Protein AF-A0A916QIW8-F1 (afdb_monomer)

Foldseek 3Di:
DADDLVVLLVCLVVCLPPDDDHPLCSLVVLLLLLLVLLLLLQLLQQLLVLCVVLVVVDDDPVSVVVSVLSNVLSVVLSVLLSVLSSVLLCQLLVLLVVLQVVFFVDPDDSSSSSSSLSSQLSCSSVLSNVSSVVCVPPSHDDPSNVVSVVVSLVSSLCSSLCSLPPDPPRGDDDSVVSSVRSNVSSVVSVVVSVVVSVVSVVVSVVVSVVVVCVVVPD

Nearest PDB structures (foldseek):
  7o3v-assembly1_I  TM=2.357E-01  e=7.006E-01  Escherichia coli
  8tth-assembly1_A  TM=2.131E-01  e=8.480E-01  Staphylococcus aureus
  9g2r-assembly1_A  TM=2.546E-01  e=1.820E+00  Homo sapiens
  7x0t-assembly1_A  TM=1.987E-01  e=7.267E+00  Homo sapiens

Structure (mmCIF, N/CA/C/O backbone):
data_AF-A0A916QIW8-F1
#
_entry.id   AF-A0A916QIW8-F1
#
loop_
_atom_site.group_PDB
_atom_site.id
_atom_site.type_symbol
_atom_site.label_atom_id
_atom_site.label_alt_id
_atom_site.label_comp_id
_atom_site.label_asym_id
_atom_site.label_entity_id
_atom_site.label_seq_id
_atom_site.pdbx_PDB_ins_code
_atom_site.Cartn_x
_atom_site.Cartn_y
_atom_site.Cartn_z
_atom_site.occupancy
_atom_site.B_iso_or_equiv
_atom_site.auth_seq_id
_atom_site.auth_comp_id
_atom_site.auth_asym_id
_atom_site.auth_atom_id
_atom_site.pdbx_PDB_model_num
ATOM 1 N N . MET A 1 1 ? -22.561 -15.745 11.692 1.00 63.62 1 MET A N 1
ATOM 2 C CA . MET A 1 1 ? -22.168 -16.664 10.600 1.00 63.62 1 MET A CA 1
ATOM 3 C C . MET A 1 1 ? -21.008 -16.023 9.852 1.00 63.62 1 MET A C 1
ATOM 5 O O . MET A 1 1 ? -21.115 -14.847 9.537 1.00 63.62 1 MET A O 1
ATOM 9 N N . ILE A 1 2 ? -19.895 -16.735 9.646 1.00 77.62 2 ILE A N 1
ATOM 10 C CA . ILE A 1 2 ? -18.747 -16.198 8.895 1.00 77.62 2 ILE A CA 1
ATOM 11 C C . ILE A 1 2 ? -19.063 -16.330 7.409 1.00 77.62 2 ILE A C 1
ATOM 13 O O . ILE A 1 2 ? -19.308 -17.436 6.929 1.00 77.62 2 ILE A O 1
ATOM 17 N N . ILE A 1 3 ? -19.055 -15.215 6.689 1.00 88.81 3 ILE A N 1
ATOM 18 C CA . ILE A 1 3 ? -19.236 -15.220 5.236 1.00 88.81 3 ILE A CA 1
ATOM 19 C C . ILE A 1 3 ? -17.937 -15.622 4.520 1.00 88.81 3 ILE A C 1
ATOM 21 O O . ILE A 1 3 ? -16.831 -15.494 5.059 1.00 88.81 3 ILE A O 1
ATOM 25 N N . ASN A 1 4 ? -18.050 -16.150 3.301 1.00 93.31 4 ASN A N 1
ATOM 26 C CA . ASN A 1 4 ? -16.876 -16.446 2.475 1.00 93.31 4 ASN A CA 1
ATOM 27 C C . ASN A 1 4 ? -16.175 -15.142 2.020 1.00 93.31 4 ASN A C 1
ATOM 29 O O . ASN A 1 4 ? -16.747 -14.057 2.123 1.00 93.31 4 ASN A O 1
ATOM 33 N N . TYR A 1 5 ? -14.929 -15.245 1.544 1.00 91.62 5 TYR A N 1
ATOM 34 C CA . TYR A 1 5 ? -14.111 -14.077 1.184 1.00 91.62 5 TYR A CA 1
ATOM 35 C C . TYR A 1 5 ? -14.759 -13.212 0.097 1.00 91.62 5 TYR A C 1
ATOM 37 O O . TYR A 1 5 ? -14.828 -11.996 0.236 1.00 91.62 5 TYR A O 1
ATOM 45 N N . TRP A 1 6 ? -15.293 -13.839 -0.953 1.00 91.69 6 TRP A N 1
ATOM 46 C CA . TRP A 1 6 ? -15.915 -13.116 -2.061 1.00 91.69 6 TRP A CA 1
ATOM 47 C C . TRP A 1 6 ? -17.147 -12.319 -1.624 1.00 91.69 6 TRP A C 1
ATOM 49 O O . TRP A 1 6 ? -17.268 -11.139 -1.938 1.00 91.69 6 TRP A O 1
ATOM 59 N N . ASN A 1 7 ? -18.031 -12.923 -0.828 1.00 92.56 7 ASN A N 1
ATOM 60 C CA . ASN A 1 7 ? -19.198 -12.227 -0.296 1.00 92.56 7 ASN A CA 1
ATOM 61 C C . ASN A 1 7 ? -18.794 -11.128 0.694 1.00 92.56 7 ASN A C 1
ATOM 63 O O . ASN A 1 7 ? -19.471 -10.107 0.767 1.00 92.56 7 ASN A O 1
ATOM 67 N N . TRP A 1 8 ? -17.695 -11.316 1.433 1.00 93.88 8 TRP A N 1
ATOM 68 C CA . TRP A 1 8 ? -17.141 -10.290 2.317 1.00 93.88 8 TRP A CA 1
ATOM 69 C C . TRP A 1 8 ? -16.643 -9.080 1.531 1.00 93.88 8 TRP A C 1
ATOM 71 O O . TRP A 1 8 ? -16.995 -7.952 1.866 1.00 93.88 8 TRP A O 1
ATOM 81 N N . LEU A 1 9 ? -15.922 -9.314 0.438 1.00 91.44 9 LEU A N 1
ATOM 82 C CA . LEU A 1 9 ? -15.430 -8.258 -0.439 1.00 91.44 9 LEU A CA 1
ATOM 83 C C . LEU A 1 9 ? -16.579 -7.526 -1.154 1.00 91.44 9 LEU A C 1
ATOM 85 O O . LEU A 1 9 ? -16.635 -6.300 -1.145 1.00 91.44 9 LEU A O 1
ATOM 89 N N . LEU A 1 10 ? -17.556 -8.263 -1.693 1.00 92.25 10 LEU A N 1
ATOM 90 C CA . LEU A 1 10 ? -18.763 -7.675 -2.286 1.00 92.25 10 LEU A CA 1
ATOM 91 C C . LEU A 1 10 ? -19.544 -6.822 -1.282 1.00 92.25 10 LEU A C 1
ATOM 93 O O . LEU A 1 10 ? -20.106 -5.789 -1.648 1.00 92.25 10 LEU A O 1
ATOM 97 N N . HIS A 1 11 ? -19.607 -7.258 -0.022 1.00 92.62 11 HIS A N 1
ATOM 98 C CA . HIS A 1 11 ? -20.227 -6.476 1.037 1.00 92.62 11 HIS A CA 1
ATOM 99 C C . HIS A 1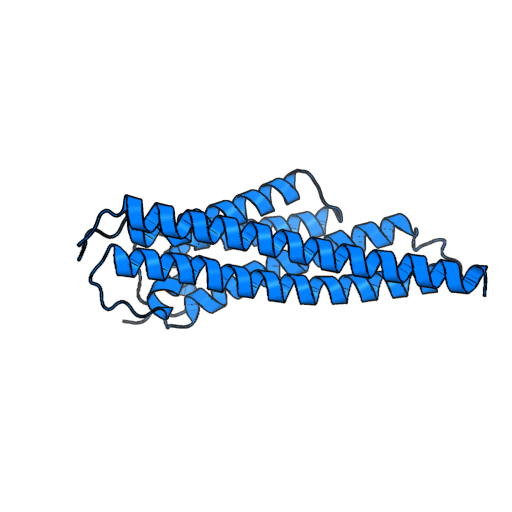 11 ? -19.434 -5.199 1.318 1.00 92.62 11 HIS A C 1
ATOM 101 O O . HIS A 1 11 ? -20.029 -4.128 1.390 1.00 92.62 11 HIS A O 1
ATOM 107 N N . ALA A 1 12 ? -18.106 -5.301 1.421 1.00 90.12 12 ALA A N 1
ATOM 108 C CA . ALA A 1 12 ? -17.215 -4.163 1.616 1.00 90.12 12 ALA A CA 1
ATOM 109 C C . ALA A 1 12 ? -17.423 -3.084 0.545 1.00 90.12 12 ALA A C 1
ATOM 111 O O . ALA A 1 12 ? -17.573 -1.914 0.879 1.00 90.12 12 ALA A O 1
ATOM 112 N N . TRP A 1 13 ? -17.554 -3.485 -0.722 1.00 91.19 13 TRP A N 1
ATOM 113 C CA . TRP A 1 13 ? -17.805 -2.558 -1.827 1.00 91.19 13 TRP A CA 1
ATOM 114 C C . TRP A 1 13 ? -19.181 -1.906 -1.785 1.00 91.19 13 TRP A C 1
ATOM 116 O O . TRP A 1 13 ? -19.317 -0.729 -2.099 1.00 91.19 13 TRP A O 1
ATOM 126 N N . LYS A 1 14 ? -20.222 -2.656 -1.414 1.00 90.69 14 LYS A N 1
ATOM 127 C CA . LYS A 1 14 ? -21.582 -2.105 -1.338 1.00 90.69 14 LYS A CA 1
ATOM 128 C C . LYS A 1 14 ? -21.754 -1.189 -0.134 1.00 90.69 14 LYS A C 1
ATOM 130 O O . LYS A 1 14 ? -22.471 -0.196 -0.213 1.00 90.69 14 LYS A O 1
ATOM 135 N N . LYS A 1 15 ? -21.157 -1.574 0.994 1.00 88.81 15 LYS A N 1
ATOM 136 C CA . LYS A 1 15 ? -21.361 -0.964 2.305 1.00 88.81 15 LYS A CA 1
ATOM 137 C C . LYS A 1 15 ? -20.071 -1.025 3.138 1.00 88.81 15 LYS A C 1
ATOM 139 O O . LYS A 1 15 ? -19.954 -1.848 4.053 1.00 88.81 15 LYS A O 1
ATOM 144 N N . PRO A 1 16 ? -19.102 -0.140 2.864 1.00 84.44 16 PRO A N 1
ATOM 145 C CA . PRO A 1 16 ? -17.805 -0.158 3.543 1.00 84.44 16 PRO A CA 1
ATOM 146 C C . PRO A 1 16 ? -17.908 0.146 5.045 1.00 84.44 16 PRO A C 1
ATOM 148 O O . PRO A 1 16 ? -17.120 -0.378 5.822 1.00 84.44 16 PRO A O 1
ATOM 151 N N . GLY A 1 17 ? -18.907 0.931 5.467 1.00 80.81 17 GLY A N 1
ATOM 152 C CA . GLY A 1 17 ? -19.132 1.273 6.879 1.00 80.81 17 GLY A CA 1
ATOM 153 C C . GLY A 1 17 ? -19.916 0.241 7.698 1.00 80.81 17 GLY A C 1
ATOM 154 O O . GLY A 1 17 ? -19.922 0.317 8.922 1.00 80.81 17 GLY A O 1
ATOM 155 N N . GLU A 1 18 ? -20.572 -0.738 7.066 1.00 84.62 18 GLU A N 1
ATOM 156 C CA . GLU A 1 18 ? -21.299 -1.790 7.790 1.00 84.62 18 GLU A CA 1
ATOM 157 C C . GLU A 1 18 ? -20.375 -2.988 8.015 1.00 84.62 18 GLU A C 1
ATOM 159 O O . GLU A 1 18 ? -20.262 -3.864 7.158 1.00 84.62 18 GLU A O 1
ATOM 164 N N . TYR A 1 19 ? -19.684 -3.038 9.155 1.00 78.75 19 TYR A N 1
ATOM 165 C CA . TYR A 1 19 ? -18.728 -4.113 9.420 1.00 78.75 19 TYR A CA 1
ATOM 166 C C . TYR A 1 19 ? -19.384 -5.502 9.406 1.00 78.75 19 TYR A C 1
ATOM 168 O O . TYR A 1 19 ? -20.331 -5.764 10.151 1.00 78.75 19 TYR A O 1
ATOM 176 N N . VAL A 1 20 ? -18.818 -6.422 8.616 1.00 84.62 20 VAL A N 1
ATOM 177 C CA . VAL A 1 20 ? -19.239 -7.829 8.596 1.00 84.62 20 VAL A CA 1
ATOM 178 C C . VAL A 1 20 ? -18.087 -8.744 8.984 1.00 84.62 20 VAL A C 1
ATOM 180 O O . VAL A 1 20 ? -16.968 -8.641 8.480 1.00 84.62 20 VAL A O 1
ATOM 183 N N . HIS A 1 21 ? -18.381 -9.692 9.874 1.00 81.88 21 HIS A N 1
ATOM 184 C CA . HIS A 1 21 ? -17.406 -10.656 10.368 1.00 81.88 21 HIS A CA 1
ATOM 185 C C . HIS A 1 21 ? -16.922 -11.613 9.264 1.00 81.88 21 HIS A C 1
ATOM 187 O O . HIS A 1 21 ? -17.624 -12.542 8.856 1.00 81.88 21 HIS A O 1
ATOM 193 N N . GLY A 1 22 ? -15.682 -11.396 8.825 1.00 86.94 22 GLY A N 1
ATOM 194 C CA . GLY A 1 22 ? -14.902 -12.310 7.991 1.00 86.94 22 GLY A CA 1
ATOM 195 C C . GLY A 1 22 ? -13.922 -13.173 8.795 1.00 86.94 22 GLY A C 1
ATOM 196 O O . GLY A 1 22 ? -13.849 -13.087 10.023 1.00 86.94 22 GLY A O 1
ATOM 197 N N . LYS A 1 23 ? -13.130 -14.003 8.101 1.00 91.44 23 LYS A N 1
ATOM 198 C CA . LYS A 1 23 ? -11.983 -14.696 8.720 1.00 91.44 23 LYS A CA 1
ATOM 199 C C . LYS A 1 23 ? -10.849 -13.701 8.981 1.00 91.44 23 LYS A C 1
ATOM 201 O O . LYS A 1 23 ? -10.735 -12.694 8.290 1.00 91.44 23 LYS A O 1
ATOM 206 N N . SER A 1 24 ? -9.968 -14.007 9.930 1.00 89.88 24 SER A N 1
ATOM 207 C CA . SER A 1 24 ? -8.863 -13.131 10.365 1.00 89.88 24 SER A CA 1
ATOM 208 C C . SER A 1 24 ? -7.866 -12.726 9.271 1.00 89.88 24 SER A C 1
ATOM 210 O O . SER A 1 24 ? -7.131 -11.765 9.460 1.00 89.88 24 SER A O 1
ATOM 212 N N . TRP A 1 25 ? -7.813 -13.458 8.156 1.00 92.56 25 TRP A N 1
ATOM 213 C CA . TRP A 1 25 ? -6.878 -13.213 7.056 1.00 92.56 25 TRP A CA 1
ATOM 214 C C . TRP A 1 25 ? -7.483 -12.434 5.881 1.00 92.56 25 TRP A C 1
ATOM 216 O O . TRP A 1 25 ? -6.743 -12.069 4.973 1.00 92.56 25 TRP A O 1
ATOM 226 N N . TYR A 1 26 ? -8.796 -12.169 5.863 1.00 95.00 26 TYR A N 1
ATOM 227 C CA . TYR A 1 26 ? -9.457 -11.530 4.714 1.00 95.00 26 TYR A CA 1
ATOM 228 C C . TYR A 1 26 ? -8.900 -10.132 4.421 1.00 95.00 26 TYR A C 1
ATOM 230 O O . TYR A 1 26 ? -8.620 -9.811 3.266 1.00 95.00 26 TYR A O 1
ATOM 238 N N . GLY A 1 27 ? -8.685 -9.319 5.456 1.00 93.00 27 GLY A N 1
ATOM 239 C CA . GLY A 1 27 ? -8.112 -7.988 5.305 1.00 93.00 27 GLY A CA 1
ATOM 240 C C . GLY A 1 27 ? -6.660 -8.030 4.841 1.00 93.00 27 GLY A C 1
ATOM 241 O O . GLY A 1 27 ? -6.304 -7.331 3.901 1.00 93.00 27 GLY A O 1
ATOM 242 N N . ILE A 1 28 ? -5.857 -8.929 5.419 1.00 94.44 28 ILE A N 1
ATOM 243 C CA . ILE A 1 28 ? -4.456 -9.138 5.017 1.00 94.44 28 ILE A CA 1
ATOM 244 C C . ILE A 1 28 ? -4.374 -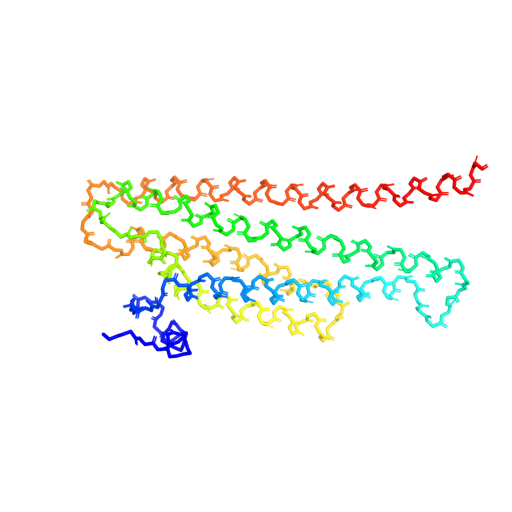9.531 3.539 1.00 94.44 28 ILE A C 1
ATOM 246 O O . ILE A 1 28 ? -3.576 -8.965 2.800 1.00 94.44 28 ILE A O 1
ATOM 250 N N . LEU A 1 29 ? -5.220 -10.466 3.094 1.00 94.88 29 LEU A N 1
ATOM 251 C CA . LEU A 1 29 ? -5.252 -10.872 1.692 1.00 94.88 29 LEU A CA 1
ATOM 252 C C . LEU A 1 29 ? -5.632 -9.703 0.776 1.00 94.88 29 LEU A C 1
ATOM 254 O O . LEU A 1 29 ? -5.042 -9.553 -0.286 1.00 94.88 29 LEU A O 1
ATOM 258 N N . THR A 1 30 ? -6.597 -8.879 1.182 1.00 95.00 30 THR A N 1
ATOM 259 C CA . THR A 1 30 ? -7.063 -7.741 0.375 1.00 95.00 30 THR A CA 1
ATOM 260 C C . THR A 1 30 ? -5.955 -6.705 0.192 1.00 95.00 30 THR A C 1
ATOM 262 O O . THR A 1 30 ? -5.648 -6.357 -0.942 1.00 95.00 30 THR A O 1
ATOM 265 N N . LEU A 1 31 ? -5.274 -6.318 1.275 1.00 94.69 31 LEU A N 1
ATOM 266 C CA . LEU A 1 31 ? -4.117 -5.414 1.223 1.00 94.69 31 LEU A CA 1
ATOM 267 C C . LEU A 1 31 ? -2.975 -5.999 0.378 1.00 94.69 31 LEU A C 1
ATOM 269 O O . LEU A 1 31 ? -2.357 -5.308 -0.427 1.00 94.69 31 LEU A O 1
ATOM 273 N N . PHE A 1 32 ? -2.726 -7.306 0.497 1.00 94.94 32 PHE A N 1
ATOM 274 C CA . PHE A 1 32 ? -1.715 -7.976 -0.317 1.00 94.94 32 PHE A CA 1
ATOM 275 C C . PHE A 1 32 ? -2.055 -7.949 -1.815 1.00 94.94 32 PHE A C 1
ATOM 277 O O . PHE A 1 32 ? -1.180 -7.677 -2.634 1.00 94.94 32 PHE A O 1
ATOM 284 N N . ILE A 1 33 ? -3.317 -8.204 -2.183 1.00 95.06 33 ILE A N 1
ATOM 285 C CA . ILE A 1 33 ? -3.789 -8.120 -3.574 1.00 95.06 33 ILE A CA 1
ATOM 286 C C . ILE A 1 33 ? -3.660 -6.685 -4.097 1.00 95.06 33 ILE A C 1
ATOM 288 O O . ILE A 1 33 ? -3.212 -6.493 -5.226 1.00 95.06 33 ILE A O 1
ATOM 292 N N . GLU A 1 34 ? -4.011 -5.684 -3.288 1.00 94.62 34 GLU A N 1
ATOM 293 C CA . GLU A 1 34 ? -3.850 -4.269 -3.637 1.00 94.62 34 GLU A CA 1
ATOM 294 C C . GLU A 1 34 ? -2.388 -3.934 -3.952 1.00 94.62 34 GLU A C 1
ATOM 296 O O . GLU A 1 34 ? -2.102 -3.420 -5.036 1.00 94.62 34 GLU A O 1
ATOM 301 N N . ASN A 1 35 ? -1.460 -4.300 -3.065 1.00 94.38 35 ASN A N 1
ATOM 302 C CA . ASN A 1 35 ? -0.027 -4.085 -3.273 1.00 94.38 35 ASN A CA 1
ATOM 303 C C . ASN A 1 35 ? 0.502 -4.830 -4.497 1.00 94.38 35 ASN A C 1
ATOM 305 O O . ASN A 1 35 ? 1.297 -4.284 -5.260 1.00 94.38 35 ASN A O 1
ATOM 309 N N . LEU A 1 36 ? 0.035 -6.058 -4.722 1.00 94.88 36 LEU A N 1
ATOM 310 C CA . LEU A 1 36 ? 0.425 -6.857 -5.877 1.00 94.88 36 LEU A CA 1
ATOM 311 C C . LEU A 1 36 ? -0.029 -6.206 -7.192 1.00 94.88 36 LEU A C 1
ATOM 313 O O . LEU A 1 36 ? 0.746 -6.161 -8.144 1.00 94.88 36 LEU A O 1
ATOM 317 N N . LEU A 1 37 ? -1.243 -5.652 -7.250 1.00 94.62 37 LEU A N 1
ATOM 318 C CA . LEU A 1 37 ? -1.732 -4.918 -8.422 1.00 94.62 37 LEU A CA 1
ATOM 319 C C . LEU A 1 37 ? -0.903 -3.656 -8.691 1.00 94.62 37 LEU A C 1
ATOM 321 O O . LEU A 1 37 ? -0.514 -3.415 -9.837 1.00 94.62 37 LEU A O 1
ATOM 325 N N . VAL A 1 38 ? -0.580 -2.886 -7.645 1.00 91.69 38 VAL A N 1
ATOM 326 C CA . VAL A 1 38 ? 0.301 -1.714 -7.774 1.00 91.69 38 VAL A CA 1
ATOM 327 C C . VAL A 1 38 ? 1.677 -2.127 -8.288 1.00 91.69 38 VAL A C 1
ATOM 329 O O . VAL A 1 38 ? 2.199 -1.513 -9.219 1.00 91.69 38 VAL A O 1
ATOM 332 N N . LEU A 1 39 ? 2.243 -3.200 -7.735 1.00 92.88 39 LEU A N 1
ATOM 333 C CA . LEU A 1 39 ? 3.549 -3.709 -8.125 1.00 92.88 39 LEU A CA 1
ATOM 334 C C . LEU A 1 39 ? 3.588 -4.153 -9.588 1.00 92.88 39 LEU A C 1
ATOM 336 O O . LEU A 1 39 ? 4.507 -3.782 -10.316 1.00 92.88 39 LEU A O 1
ATOM 340 N N . LEU A 1 40 ? 2.591 -4.923 -10.030 1.00 92.25 40 LEU A N 1
ATOM 341 C CA . LEU A 1 40 ? 2.482 -5.358 -11.422 1.00 92.25 40 LEU A CA 1
ATOM 342 C C . LEU A 1 40 ? 2.344 -4.163 -12.370 1.00 92.25 40 LEU A C 1
ATOM 344 O O . LEU A 1 40 ? 2.970 -4.146 -13.429 1.00 92.25 40 LEU A O 1
ATOM 348 N N . GLY A 1 41 ? 1.573 -3.144 -11.980 1.00 90.38 41 GLY A N 1
ATOM 349 C CA . GLY A 1 41 ? 1.462 -1.903 -12.743 1.00 90.38 41 GLY A CA 1
ATOM 350 C C . GLY A 1 41 ? 2.816 -1.206 -12.884 1.00 90.38 41 GLY A C 1
ATOM 351 O O . GLY A 1 41 ? 3.251 -0.910 -13.998 1.00 90.38 41 GLY A O 1
ATOM 352 N N . LEU A 1 42 ? 3.529 -1.017 -11.769 1.00 88.75 42 LEU A N 1
ATOM 353 C CA . LEU A 1 42 ? 4.872 -0.432 -11.768 1.00 88.75 42 LEU A CA 1
ATOM 354 C C . LEU A 1 42 ? 5.863 -1.248 -12.603 1.00 88.75 42 LEU A C 1
ATOM 356 O O . LEU A 1 42 ? 6.676 -0.656 -13.308 1.00 88.75 42 LEU A O 1
ATOM 360 N N . ALA A 1 43 ? 5.778 -2.580 -12.575 1.00 89.19 43 ALA A N 1
ATOM 361 C CA . ALA A 1 43 ? 6.617 -3.447 -13.394 1.00 89.19 43 ALA A CA 1
ATOM 362 C C . ALA A 1 43 ? 6.426 -3.170 -14.887 1.00 89.19 43 ALA A C 1
ATOM 364 O O . ALA A 1 43 ? 7.394 -2.890 -15.594 1.00 89.19 43 ALA A O 1
ATOM 365 N N . ILE A 1 44 ? 5.173 -3.153 -15.350 1.00 88.44 44 ILE A N 1
ATOM 366 C CA . ILE A 1 44 ? 4.839 -2.840 -16.744 1.00 88.44 44 ILE A CA 1
ATOM 367 C C . ILE A 1 44 ? 5.316 -1.428 -17.106 1.00 88.44 44 ILE A C 1
ATOM 369 O O . ILE A 1 44 ? 5.929 -1.227 -18.154 1.00 88.44 44 ILE A O 1
ATOM 373 N N . GLY A 1 45 ? 5.075 -0.448 -16.232 1.00 85.88 45 GLY A N 1
ATOM 374 C CA . GLY A 1 45 ? 5.470 0.940 -16.453 1.00 85.88 45 GLY A CA 1
ATOM 3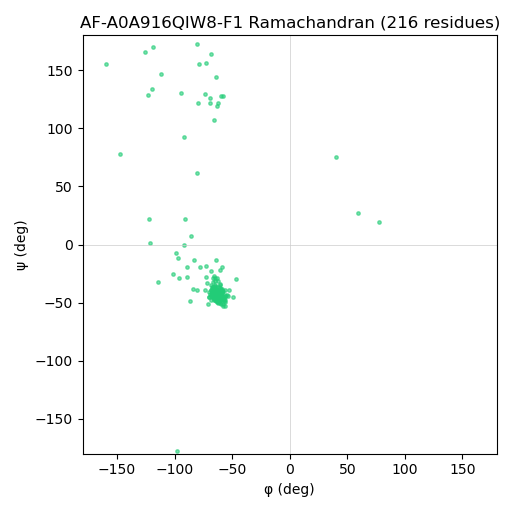75 C C . GLY A 1 45 ? 6.978 1.139 -16.575 1.00 85.88 45 GLY A C 1
ATOM 376 O O . GLY A 1 45 ? 7.441 1.771 -17.523 1.00 85.88 45 GLY A O 1
ATOM 377 N N . LEU A 1 46 ? 7.748 0.593 -15.633 1.00 84.50 46 LEU A N 1
ATOM 378 C CA . LEU A 1 46 ? 9.206 0.717 -15.606 1.00 84.50 46 LEU A CA 1
ATOM 379 C C . LEU A 1 46 ? 9.856 -0.038 -16.769 1.00 84.50 46 LEU A C 1
ATOM 381 O O . LEU A 1 46 ? 10.737 0.509 -17.433 1.00 84.50 46 LEU A O 1
ATOM 385 N N . THR A 1 47 ? 9.391 -1.251 -17.077 1.00 83.88 47 THR A N 1
ATOM 386 C CA . THR A 1 47 ? 9.865 -1.990 -18.254 1.00 83.88 47 THR A CA 1
ATOM 387 C C . THR A 1 47 ? 9.508 -1.258 -19.547 1.00 83.88 47 THR A C 1
ATOM 389 O O . THR A 1 47 ? 10.349 -1.159 -20.435 1.00 83.88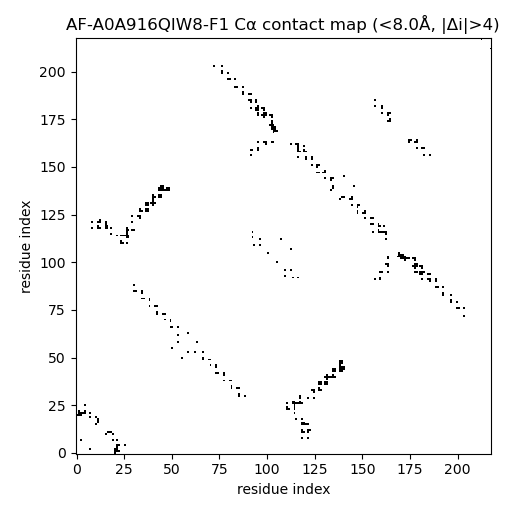 47 THR A O 1
ATOM 392 N N . GLY A 1 48 ? 8.319 -0.657 -19.646 1.00 82.19 48 GLY A N 1
ATOM 393 C CA . GLY A 1 48 ? 7.928 0.174 -20.787 1.00 82.19 48 GLY A CA 1
ATOM 394 C C . GLY A 1 48 ? 8.857 1.372 -21.011 1.00 82.19 48 GLY A C 1
ATOM 395 O O . GLY A 1 48 ? 9.223 1.664 -22.151 1.00 82.19 48 GLY A O 1
ATOM 396 N N . ILE A 1 49 ? 9.304 2.028 -19.935 1.00 81.06 49 ILE A N 1
ATOM 397 C CA . ILE A 1 49 ? 10.283 3.125 -19.998 1.00 81.06 49 ILE A CA 1
ATOM 398 C C . ILE A 1 49 ? 11.638 2.622 -20.512 1.00 81.06 49 ILE A C 1
ATOM 400 O O . ILE A 1 49 ? 12.207 3.228 -21.418 1.00 81.06 49 ILE A O 1
ATOM 404 N N . VAL A 1 50 ? 12.137 1.501 -19.986 1.00 81.12 50 VAL A N 1
ATOM 405 C CA . VAL A 1 50 ? 13.412 0.909 -20.430 1.00 81.12 50 VAL A CA 1
ATOM 406 C C . VAL A 1 50 ? 13.350 0.472 -21.892 1.00 81.12 50 VAL A C 1
ATOM 408 O O . VAL A 1 50 ? 14.265 0.769 -22.659 1.00 81.12 50 VAL A O 1
ATOM 411 N N . ASN A 1 51 ? 12.254 -0.162 -22.308 1.00 82.44 51 ASN A N 1
ATOM 412 C CA . ASN A 1 51 ? 12.039 -0.578 -23.692 1.00 82.44 51 ASN A CA 1
ATOM 413 C C . ASN A 1 51 ? 12.077 0.618 -24.659 1.00 82.44 51 ASN A C 1
ATOM 415 O O . ASN A 1 51 ? 12.676 0.522 -25.730 1.00 82.44 51 ASN A O 1
ATOM 419 N N . LYS A 1 52 ? 11.472 1.751 -24.270 1.00 80.75 52 LYS A N 1
ATOM 420 C CA . LYS A 1 52 ? 11.508 3.003 -25.042 1.00 80.75 52 LYS A CA 1
ATOM 421 C C . LYS A 1 52 ? 12.908 3.617 -25.082 1.00 80.75 52 LYS A C 1
ATOM 423 O O . LYS A 1 52 ? 13.321 4.080 -26.137 1.00 80.75 52 LYS A O 1
ATOM 428 N N . TYR A 1 53 ? 13.633 3.613 -23.962 1.00 79.44 53 TYR A N 1
ATOM 429 C CA . TYR A 1 53 ? 14.965 4.220 -23.872 1.00 79.44 53 TYR A CA 1
ATOM 430 C C . TYR A 1 53 ? 15.987 3.536 -24.783 1.00 79.44 53 TYR A C 1
ATOM 432 O O . TYR A 1 53 ? 16.743 4.212 -25.474 1.00 79.44 53 TYR A O 1
ATOM 440 N N . TYR A 1 54 ? 16.001 2.204 -24.802 1.00 78.81 54 TYR A N 1
ATOM 441 C CA . TYR A 1 54 ? 17.002 1.464 -25.567 1.00 78.81 54 TYR A CA 1
ATOM 442 C C . TYR A 1 54 ? 16.577 1.099 -27.000 1.00 78.81 54 TYR A C 1
ATOM 444 O O . TYR A 1 54 ? 17.363 0.456 -27.685 1.00 78.81 54 TYR A O 1
ATOM 452 N N . ASN A 1 55 ? 15.365 1.466 -27.441 1.00 77.81 55 ASN A N 1
ATOM 453 C CA . ASN A 1 55 ? 14.801 1.128 -28.757 1.00 77.81 55 ASN A CA 1
ATOM 454 C C . ASN A 1 55 ? 15.119 -0.320 -29.192 1.00 77.81 55 ASN A C 1
ATOM 456 O O . ASN A 1 55 ? 15.982 -0.553 -30.035 1.00 77.81 55 ASN A O 1
ATOM 460 N N . ILE A 1 56 ? 14.417 -1.292 -28.593 1.00 68.00 56 ILE A N 1
ATOM 461 C CA . ILE A 1 56 ? 14.693 -2.744 -28.700 1.00 68.00 56 ILE A CA 1
ATOM 462 C C . ILE A 1 56 ? 14.935 -3.233 -30.139 1.00 68.00 56 ILE A C 1
ATOM 464 O O . ILE A 1 56 ? 15.693 -4.179 -30.343 1.00 68.00 56 ILE A O 1
ATOM 468 N N . ASN A 1 57 ? 14.331 -2.582 -31.132 1.00 71.00 57 ASN A N 1
ATOM 469 C CA . ASN A 1 57 ? 14.420 -2.978 -32.534 1.00 71.00 57 ASN A CA 1
ATOM 470 C C . ASN A 1 57 ? 15.787 -2.688 -33.191 1.00 71.00 57 ASN A C 1
ATOM 472 O O . ASN A 1 57 ? 16.085 -3.317 -34.200 1.00 71.00 57 ASN A O 1
ATOM 476 N N . ASP A 1 58 ? 16.618 -1.806 -32.619 1.00 74.12 58 ASP A N 1
ATOM 477 C CA . ASP A 1 58 ? 17.912 -1.370 -33.184 1.00 74.12 58 ASP A CA 1
ATOM 478 C C . ASP A 1 58 ? 19.111 -1.629 -32.242 1.00 74.12 58 ASP A C 1
ATOM 480 O O . ASP A 1 58 ? 20.163 -0.990 -32.335 1.00 74.12 58 ASP A O 1
ATOM 484 N N . MET A 1 59 ? 18.982 -2.565 -31.296 1.00 78.00 59 MET A N 1
ATOM 485 C CA . MET A 1 59 ? 20.037 -2.825 -30.310 1.00 78.00 59 MET A CA 1
ATOM 486 C C . MET A 1 59 ? 21.246 -3.567 -30.896 1.00 78.00 59 MET A C 1
ATOM 488 O O . MET A 1 59 ? 21.128 -4.663 -31.444 1.00 78.00 59 MET A O 1
ATOM 492 N N . ASN A 1 60 ? 22.446 -3.036 -30.647 1.00 82.12 60 ASN A N 1
ATOM 493 C CA . ASN A 1 60 ? 23.689 -3.800 -30.781 1.00 82.12 60 ASN A CA 1
ATOM 494 C C . ASN A 1 60 ? 23.946 -4.691 -29.543 1.00 82.12 60 ASN A C 1
ATOM 496 O O . ASN A 1 60 ? 23.248 -4.604 -28.529 1.00 82.12 60 ASN A O 1
ATOM 500 N N . SER A 1 61 ? 24.967 -5.553 -29.602 1.00 77.81 61 SER A N 1
ATOM 501 C CA . SER A 1 61 ? 25.299 -6.495 -28.517 1.00 77.81 61 SER A CA 1
ATOM 502 C C . SER A 1 61 ? 25.545 -5.807 -27.167 1.00 77.81 61 SER A C 1
ATOM 504 O O . SER A 1 61 ? 25.082 -6.296 -26.136 1.00 77.81 61 SER A O 1
ATOM 506 N N . THR A 1 62 ? 26.207 -4.649 -27.165 1.00 75.50 62 THR A N 1
ATOM 507 C CA . THR A 1 62 ? 26.469 -3.851 -25.959 1.00 75.50 62 THR A CA 1
ATOM 508 C C . THR A 1 62 ? 25.181 -3.277 -25.362 1.00 75.50 62 THR A C 1
ATOM 510 O O . THR A 1 62 ? 24.963 -3.367 -24.153 1.00 75.50 62 THR A O 1
ATOM 513 N N . MET A 1 63 ? 24.284 -2.743 -26.196 1.00 77.00 63 MET A N 1
ATOM 514 C CA . MET A 1 63 ? 22.971 -2.256 -25.761 1.00 77.00 63 MET A CA 1
ATOM 515 C C . MET A 1 63 ? 22.091 -3.384 -25.225 1.00 77.00 63 MET A C 1
ATOM 517 O O . MET A 1 63 ? 21.384 -3.181 -24.242 1.00 77.00 63 MET A O 1
ATOM 521 N N . ASN A 1 64 ? 22.193 -4.585 -25.794 1.00 81.12 64 ASN A N 1
ATOM 522 C CA . ASN A 1 64 ? 21.445 -5.747 -25.323 1.00 81.12 64 ASN A CA 1
ATOM 523 C C . ASN A 1 64 ? 21.892 -6.198 -23.914 1.00 81.12 64 ASN A C 1
ATOM 525 O O . ASN A 1 64 ? 21.065 -6.532 -23.058 1.00 81.12 64 ASN A O 1
ATOM 529 N N . MET A 1 65 ? 23.198 -6.136 -23.620 1.00 78.81 65 MET A N 1
ATOM 530 C CA . MET A 1 65 ? 23.712 -6.376 -22.263 1.00 78.81 65 MET A CA 1
ATOM 531 C C . MET A 1 65 ? 23.234 -5.305 -21.273 1.00 78.81 65 MET A C 1
ATOM 533 O O . MET A 1 65 ? 22.764 -5.638 -20.182 1.00 78.81 65 MET A O 1
ATOM 537 N N . MET A 1 66 ? 23.297 -4.023 -21.653 1.00 78.06 66 MET A N 1
ATOM 538 C CA . MET A 1 66 ? 22.819 -2.923 -20.805 1.00 78.06 66 MET A CA 1
ATOM 539 C C . MET A 1 66 ? 21.316 -3.033 -20.527 1.00 78.06 66 MET A C 1
ATOM 541 O O . MET A 1 66 ? 20.901 -2.902 -19.375 1.00 78.06 66 MET A O 1
ATOM 545 N N . TYR A 1 67 ? 20.516 -3.350 -21.545 1.00 82.12 67 TYR A N 1
ATOM 546 C CA . TYR A 1 67 ? 19.083 -3.605 -21.421 1.00 82.12 67 TYR A CA 1
ATOM 547 C C . TYR A 1 67 ? 18.786 -4.719 -20.418 1.00 82.12 67 TYR A C 1
ATOM 549 O O . TYR A 1 67 ? 18.048 -4.507 -19.455 1.00 82.1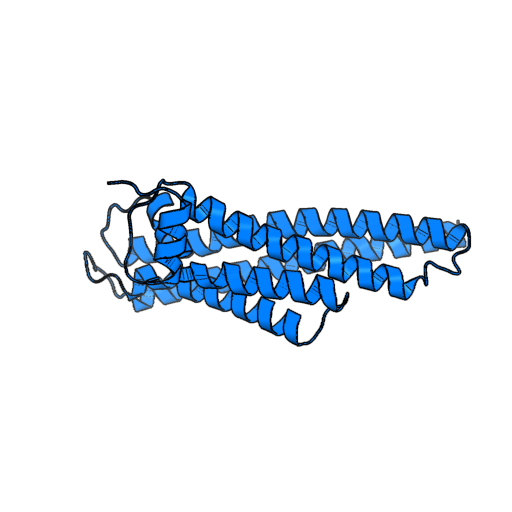2 67 TYR A O 1
ATOM 557 N N . SER A 1 68 ? 19.424 -5.877 -20.593 1.00 82.25 68 SER A N 1
ATOM 558 C CA . SER A 1 68 ? 19.241 -7.033 -19.709 1.00 82.25 68 SER A CA 1
ATOM 559 C C . SER A 1 68 ? 19.595 -6.691 -18.257 1.00 82.25 68 SER A C 1
ATOM 561 O O . SER A 1 68 ? 18.861 -7.042 -17.331 1.00 82.25 68 SER A O 1
ATOM 563 N N . SER A 1 69 ? 20.678 -5.934 -18.050 1.00 82.06 69 SER A N 1
ATOM 564 C CA . SER A 1 69 ? 21.079 -5.465 -16.719 1.00 82.06 69 SER A CA 1
ATOM 565 C C . SER A 1 69 ? 20.053 -4.510 -16.091 1.00 82.06 69 SER A C 1
ATOM 567 O O . SER A 1 69 ? 19.750 -4.625 -14.902 1.00 82.06 69 SER A O 1
ATOM 569 N N . SER A 1 70 ? 19.469 -3.610 -16.887 1.00 81.88 70 SER A N 1
ATOM 570 C CA . SER A 1 70 ? 18.453 -2.649 -16.447 1.00 81.88 70 SER A CA 1
ATOM 571 C C . SER A 1 70 ? 17.153 -3.351 -16.060 1.00 81.88 70 SER A C 1
ATOM 573 O O . SER A 1 70 ? 16.574 -3.052 -15.015 1.00 81.88 70 SER A O 1
ATOM 575 N N . VAL A 1 71 ? 16.731 -4.345 -16.845 1.00 84.19 71 VAL A N 1
ATOM 576 C CA . VAL A 1 71 ? 15.549 -5.162 -16.546 1.00 84.19 71 VAL A CA 1
ATOM 577 C C . VAL A 1 71 ? 15.733 -5.933 -15.235 1.00 84.19 71 VAL A C 1
ATOM 579 O O . VAL A 1 71 ? 14.837 -5.910 -14.392 1.00 84.19 71 VAL A O 1
ATOM 582 N N . LEU A 1 72 ? 16.887 -6.569 -15.007 1.00 85.62 72 LEU A N 1
ATOM 583 C CA . LEU A 1 72 ? 17.165 -7.288 -13.754 1.00 85.62 72 LEU A CA 1
ATOM 584 C C . LEU A 1 72 ? 17.137 -6.367 -12.525 1.00 85.62 72 LEU A C 1
ATOM 586 O O . LEU A 1 72 ? 16.581 -6.733 -11.487 1.00 85.62 72 LEU A O 1
ATOM 590 N N . ARG A 1 73 ? 17.692 -5.155 -12.639 1.00 84.19 73 ARG A N 1
ATOM 591 C CA . ARG A 1 73 ? 17.658 -4.157 -11.557 1.00 84.19 73 ARG A CA 1
ATOM 592 C C . ARG A 1 73 ? 16.232 -3.714 -11.248 1.00 84.19 73 ARG A C 1
ATOM 594 O O . ARG A 1 73 ? 15.861 -3.698 -10.081 1.00 84.19 73 ARG A O 1
ATOM 601 N N . ILE A 1 74 ? 15.405 -3.469 -12.267 1.00 86.06 74 ILE A N 1
ATOM 602 C CA . ILE A 1 74 ? 13.979 -3.156 -12.073 1.00 86.06 74 ILE A CA 1
ATOM 603 C C . ILE A 1 74 ? 13.275 -4.264 -11.292 1.00 86.06 74 ILE A C 1
ATOM 605 O O . ILE A 1 74 ? 12.584 -3.970 -10.322 1.00 86.06 74 ILE A O 1
ATOM 609 N N . HIS A 1 75 ? 13.482 -5.533 -11.652 1.00 86.75 75 HIS A N 1
ATOM 610 C CA . HIS A 1 75 ? 12.886 -6.651 -10.913 1.00 86.75 75 HIS A CA 1
ATOM 611 C C . HIS A 1 75 ? 13.336 -6.673 -9.447 1.00 86.75 75 HIS A C 1
ATOM 613 O O . HIS A 1 75 ? 12.510 -6.841 -8.552 1.00 86.75 75 HIS A O 1
ATOM 619 N N . SER A 1 76 ? 14.626 -6.441 -9.189 1.00 87.44 76 SER A N 1
ATOM 620 C CA . SER A 1 76 ? 15.161 -6.336 -7.828 1.00 87.44 76 SER A CA 1
ATOM 621 C C . SER A 1 76 ? 14.534 -5.170 -7.051 1.00 87.44 76 SER A C 1
ATOM 623 O O . SER A 1 76 ? 14.049 -5.358 -5.936 1.00 87.44 76 SER A O 1
ATOM 625 N N . LEU A 1 77 ? 14.462 -3.977 -7.654 1.00 88.56 77 LEU A N 1
ATOM 626 C CA . LEU A 1 77 ? 13.807 -2.803 -7.072 1.00 88.56 77 LEU A CA 1
ATOM 627 C C . LEU A 1 77 ? 12.348 -3.091 -6.712 1.00 88.56 77 LEU A C 1
ATOM 629 O O . LEU A 1 77 ? 11.915 -2.751 -5.616 1.00 88.56 77 LEU A O 1
ATOM 633 N N . LEU A 1 78 ? 11.606 -3.741 -7.607 1.00 91.00 78 LEU A N 1
ATOM 634 C CA . LEU A 1 78 ? 10.202 -4.088 -7.400 1.00 91.00 78 LEU A CA 1
ATOM 635 C C . LEU A 1 78 ? 10.022 -5.028 -6.202 1.00 91.00 78 LEU A C 1
ATOM 637 O O . LEU A 1 78 ? 9.118 -4.817 -5.398 1.00 91.00 78 LEU A O 1
ATOM 641 N N . ILE A 1 79 ? 10.906 -6.009 -6.008 1.00 91.00 79 ILE A N 1
ATOM 642 C CA . ILE A 1 79 ? 10.859 -6.870 -4.815 1.00 91.00 79 ILE A CA 1
ATOM 643 C C . ILE A 1 79 ? 11.016 -6.036 -3.536 1.00 91.00 79 ILE A C 1
ATOM 645 O O . ILE A 1 79 ? 10.233 -6.204 -2.599 1.00 91.00 79 ILE A O 1
ATOM 649 N N . TYR A 1 80 ? 11.970 -5.099 -3.499 1.00 91.38 80 TYR A N 1
ATOM 650 C CA . TYR A 1 80 ? 12.129 -4.200 -2.351 1.00 91.38 80 TYR A CA 1
ATOM 651 C C . TYR A 1 80 ? 10.907 -3.303 -2.147 1.00 91.38 80 TYR A C 1
ATOM 653 O O . TYR A 1 80 ? 10.425 -3.185 -1.023 1.00 91.38 80 TYR A O 1
ATOM 661 N N . VAL A 1 81 ? 10.360 -2.728 -3.221 1.00 91.38 81 VAL A N 1
ATOM 662 C CA . VAL A 1 81 ? 9.137 -1.911 -3.172 1.00 91.38 81 VAL A CA 1
ATOM 663 C C . VAL A 1 81 ? 7.970 -2.715 -2.597 1.00 91.38 81 VAL A C 1
ATOM 665 O O . VAL A 1 81 ? 7.286 -2.220 -1.709 1.00 91.38 81 VAL A O 1
ATOM 668 N N . MET A 1 82 ? 7.774 -3.966 -3.023 1.00 93.31 82 MET A N 1
ATOM 669 C CA . MET A 1 82 ? 6.717 -4.835 -2.495 1.00 93.31 82 MET A CA 1
ATOM 670 C C . MET A 1 82 ? 6.858 -5.061 -0.987 1.00 93.31 82 MET A C 1
ATOM 672 O O . MET A 1 82 ? 5.883 -4.950 -0.242 1.00 93.31 82 MET A O 1
ATOM 676 N N . LEU A 1 83 ? 8.076 -5.361 -0.529 1.00 93.19 83 LEU A N 1
ATOM 677 C CA . LEU A 1 83 ? 8.368 -5.562 0.890 1.00 93.19 83 LEU A CA 1
ATOM 678 C C . LEU A 1 83 ? 8.122 -4.285 1.699 1.00 93.19 83 LEU A C 1
ATOM 680 O O . LEU A 1 83 ? 7.511 -4.346 2.765 1.00 93.19 83 LEU A O 1
ATOM 684 N N . TYR A 1 84 ? 8.556 -3.136 1.181 1.00 93.19 84 TYR A N 1
ATOM 685 C CA . TYR A 1 84 ? 8.355 -1.845 1.827 1.00 93.19 84 TYR A CA 1
ATOM 686 C C . TYR A 1 84 ? 6.877 -1.458 1.905 1.00 93.19 84 TYR A C 1
ATOM 688 O O . TYR A 1 84 ? 6.450 -1.005 2.961 1.00 93.19 84 TYR A O 1
ATOM 696 N N . LEU A 1 85 ? 6.082 -1.700 0.856 1.00 92.62 85 LEU A N 1
ATOM 697 C CA . LEU A 1 85 ? 4.633 -1.465 0.879 1.00 92.62 85 LEU A CA 1
ATOM 698 C C . LEU A 1 85 ? 3.934 -2.350 1.917 1.00 92.62 85 LEU A C 1
ATOM 700 O O . LEU A 1 85 ? 3.209 -1.841 2.766 1.00 92.62 85 LEU A O 1
ATOM 704 N N . CYS A 1 86 ? 4.223 -3.656 1.931 1.00 94.00 86 CYS A N 1
ATOM 705 C CA . CYS A 1 86 ? 3.630 -4.571 2.912 1.00 94.00 86 CYS A CA 1
ATOM 706 C C . CYS A 1 86 ? 3.986 -4.182 4.356 1.00 94.00 86 CYS A C 1
ATOM 708 O O . CYS A 1 86 ? 3.153 -4.273 5.259 1.00 94.00 86 CYS A O 1
ATOM 710 N N . PHE A 1 87 ? 5.230 -3.754 4.584 1.00 94.25 87 PHE A N 1
ATOM 711 C CA . PHE A 1 87 ? 5.678 -3.305 5.898 1.00 94.25 87 PHE A CA 1
ATOM 712 C C . PHE A 1 87 ? 5.037 -1.969 6.293 1.00 94.25 87 PHE A C 1
ATOM 714 O O . PHE A 1 87 ? 4.602 -1.815 7.435 1.00 94.25 87 PHE A O 1
ATOM 721 N N . ALA A 1 88 ? 4.923 -1.032 5.350 1.00 94.38 88 ALA A N 1
ATOM 722 C CA . ALA A 1 88 ? 4.265 0.251 5.559 1.00 94.38 88 ALA A CA 1
ATOM 723 C C . ALA A 1 88 ? 2.789 0.071 5.930 1.00 94.38 88 ALA A C 1
ATOM 725 O O . ALA A 1 88 ? 2.357 0.642 6.928 1.00 94.38 88 ALA A O 1
ATOM 7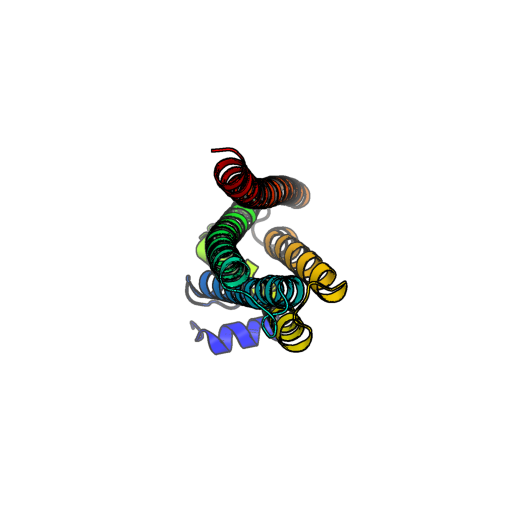26 N N . ASP A 1 89 ? 2.044 -0.778 5.215 1.00 94.69 89 ASP A N 1
ATOM 727 C CA . ASP A 1 89 ? 0.647 -1.089 5.541 1.00 94.69 89 ASP A CA 1
ATOM 728 C C . ASP A 1 89 ? 0.516 -1.618 6.967 1.00 94.69 89 ASP A C 1
ATOM 730 O O . ASP A 1 89 ? -0.312 -1.147 7.748 1.00 94.69 89 ASP A O 1
ATOM 734 N N . PHE A 1 90 ? 1.374 -2.571 7.338 1.00 95.00 90 PHE A N 1
ATOM 735 C CA . PHE A 1 90 ? 1.348 -3.157 8.671 1.00 95.00 90 PHE A CA 1
ATOM 736 C C . PHE A 1 90 ? 1.651 -2.124 9.761 1.00 95.00 90 PHE A C 1
ATOM 738 O O . PHE A 1 90 ? 0.979 -2.108 10.791 1.00 95.00 90 PHE A O 1
ATOM 745 N N . LEU A 1 91 ? 2.628 -1.239 9.539 1.00 96.12 91 LEU A N 1
ATOM 746 C CA . LEU A 1 91 ? 2.974 -0.181 10.487 1.00 96.12 91 LEU A CA 1
ATOM 747 C C . LEU A 1 91 ? 1.894 0.899 10.590 1.00 96.12 91 LEU A C 1
ATOM 749 O O . LEU A 1 91 ? 1.568 1.310 11.701 1.00 96.12 91 LEU A O 1
ATOM 753 N N . ILE A 1 92 ? 1.317 1.337 9.468 1.00 96.62 92 ILE A N 1
ATOM 754 C CA . ILE A 1 92 ? 0.241 2.339 9.440 1.00 96.62 92 ILE A CA 1
ATOM 755 C C . ILE A 1 92 ? -0.989 1.795 10.171 1.00 96.62 92 ILE A C 1
ATOM 757 O O . ILE A 1 92 ? -1.525 2.445 11.069 1.00 96.62 92 ILE A O 1
ATOM 761 N N . ILE A 1 93 ? -1.407 0.570 9.844 1.00 96.94 93 ILE A N 1
ATOM 762 C CA . ILE A 1 93 ? -2.556 -0.076 10.485 1.00 96.94 93 ILE A CA 1
ATOM 763 C C . ILE A 1 93 ? -2.251 -0.398 11.952 1.00 96.94 93 ILE A C 1
ATOM 765 O O . ILE A 1 93 ? -3.123 -0.259 12.807 1.00 96.94 93 ILE A O 1
ATOM 769 N N . GLY A 1 94 ? -1.013 -0.785 12.266 1.00 96.00 94 GLY A N 1
ATOM 770 C CA . GLY A 1 94 ? -0.528 -0.998 13.628 1.00 96.00 94 GLY A CA 1
ATOM 771 C C . GLY A 1 94 ? -0.605 0.265 14.483 1.00 96.00 94 GLY A C 1
ATOM 772 O O . GLY A 1 94 ? -1.150 0.227 15.586 1.00 96.00 94 GLY A O 1
ATOM 773 N N . ALA A 1 95 ? -0.130 1.397 13.966 1.00 95.81 95 ALA A N 1
ATOM 774 C CA . ALA A 1 95 ? -0.215 2.686 14.644 1.00 95.81 95 ALA A CA 1
ATOM 775 C C . ALA A 1 95 ? -1.671 3.122 14.853 1.00 95.81 95 ALA A C 1
ATOM 777 O O . ALA A 1 95 ? -2.036 3.547 15.951 1.00 95.81 95 ALA A O 1
ATOM 778 N N . ALA A 1 96 ? -2.522 2.937 13.841 1.00 96.38 96 ALA A N 1
ATOM 779 C CA . ALA A 1 96 ? -3.948 3.209 13.955 1.00 96.38 96 ALA A CA 1
ATOM 780 C C . ALA A 1 96 ? -4.635 2.306 14.990 1.00 96.38 96 ALA A C 1
ATOM 782 O O . ALA A 1 96 ? -5.449 2.776 15.777 1.00 96.38 96 ALA A O 1
ATOM 783 N N . TYR A 1 97 ? -4.259 1.029 15.068 1.00 95.88 97 TYR A N 1
ATOM 784 C CA . TYR A 1 97 ? -4.752 0.114 16.095 1.00 95.88 97 TYR A CA 1
ATOM 785 C C . TYR A 1 97 ? -4.336 0.534 17.513 1.00 95.88 97 TYR A C 1
ATOM 787 O O . TYR A 1 97 ? -5.138 0.440 18.443 1.00 95.88 97 TYR A O 1
ATOM 795 N N . LEU A 1 98 ? -3.108 1.030 17.697 1.00 93.75 98 LEU A N 1
ATOM 796 C CA . LEU A 1 98 ? -2.671 1.589 18.979 1.00 93.75 98 LEU A CA 1
ATOM 797 C C . LEU A 1 98 ? -3.463 2.853 19.335 1.00 93.75 98 LEU A C 1
ATOM 799 O O . LEU A 1 98 ? -3.937 2.967 20.464 1.00 93.75 98 LEU A O 1
ATOM 803 N N . GLY A 1 99 ? -3.680 3.751 18.368 1.00 92.81 99 GLY A N 1
ATOM 804 C CA . GLY A 1 99 ? -4.550 4.918 18.537 1.00 92.81 99 GLY A CA 1
ATOM 805 C C . GLY A 1 99 ? -5.986 4.524 18.896 1.00 92.81 99 GLY A C 1
ATOM 806 O O . GLY A 1 99 ? -6.588 5.103 19.798 1.00 92.81 99 GLY A O 1
ATOM 807 N N . TYR A 1 100 ? -6.511 3.471 18.268 1.00 93.19 100 TYR A N 1
ATOM 808 C CA . TYR A 1 100 ? -7.822 2.914 18.578 1.00 93.19 100 TYR A CA 1
ATOM 809 C C . TYR A 1 100 ? -7.903 2.379 20.009 1.00 93.19 100 TYR A C 1
ATOM 811 O O . TYR A 1 100 ? -8.842 2.722 20.718 1.00 93.19 100 TYR A O 1
ATOM 819 N N . ARG A 1 101 ? -6.921 1.581 20.450 1.00 91.25 101 ARG A N 1
ATOM 820 C CA . ARG A 1 101 ? -6.843 1.019 21.815 1.00 91.25 101 ARG A CA 1
ATOM 821 C C . ARG A 1 101 ? -6.635 2.084 22.890 1.00 91.25 101 ARG A C 1
ATOM 823 O O . ARG A 1 101 ? -7.023 1.868 24.031 1.00 91.25 101 ARG A O 1
ATOM 830 N N . TYR A 1 102 ? -6.019 3.205 22.533 1.00 89.81 102 TYR A N 1
ATOM 831 C CA . TYR A 1 102 ? -5.901 4.366 23.407 1.00 89.81 102 TYR A CA 1
ATOM 832 C C . TYR A 1 102 ? -7.263 5.055 23.582 1.00 89.81 102 TYR A C 1
ATOM 834 O O . TYR A 1 102 ? -7.737 5.224 24.703 1.00 89.81 102 TYR A O 1
ATOM 842 N N . SER A 1 103 ? -7.954 5.364 22.478 1.00 88.94 103 SER A N 1
ATOM 843 C CA . SER A 1 103 ? -9.262 6.035 22.525 1.00 88.94 103 SER A CA 1
ATOM 844 C C . SER A 1 103 ? -10.411 5.134 23.000 1.00 88.94 103 SER A C 1
ATOM 846 O O . SER A 1 103 ? -11.379 5.638 23.575 1.00 88.94 103 SER A O 1
ATOM 848 N N . HIS A 1 104 ? -10.316 3.818 22.790 1.00 90.81 104 HIS A N 1
ATOM 849 C CA . HIS A 1 104 ? -11.365 2.846 23.097 1.00 90.81 104 HIS A CA 1
ATOM 850 C C . HIS A 1 104 ? -10.871 1.748 24.036 1.00 90.81 104 HIS A C 1
ATOM 852 O O . HIS A 1 104 ? -9.919 1.030 23.730 1.00 90.81 104 HIS A O 1
ATOM 858 N N . ASN A 1 105 ? -11.610 1.505 25.116 1.00 81.62 105 ASN A N 1
ATOM 859 C CA . ASN A 1 105 ? -11.402 0.358 25.995 1.00 81.62 105 ASN A CA 1
ATOM 860 C C . ASN A 1 105 ? -12.053 -0.904 25.404 1.00 81.62 105 ASN A C 1
ATOM 862 O O . ASN A 1 105 ? -13.003 -1.454 25.958 1.00 81.62 105 ASN A O 1
ATOM 866 N N . SER A 1 106 ? -11.593 -1.317 24.220 1.00 76.25 106 SER A N 1
ATOM 867 C CA . SER A 1 106 ? -12.124 -2.480 23.506 1.00 76.25 106 SER A CA 1
ATOM 868 C C . SER A 1 106 ? -11.116 -3.628 23.443 1.00 76.25 106 SER A C 1
ATOM 870 O O . SER A 1 106 ? -9.907 -3.425 23.312 1.00 76.25 106 SER A O 1
ATOM 872 N N . GLU A 1 107 ? -11.620 -4.861 23.474 1.00 79.81 107 GLU A N 1
ATOM 873 C CA . GLU A 1 107 ? -10.830 -6.093 23.331 1.00 79.81 107 GLU A CA 1
ATOM 874 C C . GLU A 1 107 ? -10.706 -6.568 21.871 1.00 79.81 107 GLU A C 1
ATOM 876 O O . GLU A 1 107 ? -10.465 -7.748 21.596 1.00 79.81 107 GLU A O 1
ATOM 881 N N . ILE A 1 108 ? -10.896 -5.673 20.896 1.00 86.94 108 ILE A N 1
ATOM 882 C CA . ILE A 1 108 ? -10.817 -6.055 19.484 1.00 86.94 108 ILE A CA 1
ATOM 883 C C . ILE A 1 108 ? -9.404 -6.549 19.172 1.00 86.94 108 ILE A C 1
ATOM 885 O O . ILE A 1 108 ? -8.427 -5.826 19.327 1.00 86.94 108 ILE A O 1
ATOM 889 N N . LYS A 1 109 ? -9.299 -7.791 18.689 1.00 91.44 109 LYS A N 1
ATOM 890 C CA . LYS A 1 109 ? -8.032 -8.365 18.220 1.00 91.44 109 LYS A CA 1
ATOM 891 C C . LYS A 1 109 ? -7.516 -7.599 17.002 1.00 91.44 109 LYS A C 1
ATOM 893 O O . LYS A 1 109 ? -8.300 -7.269 16.113 1.00 91.44 109 LYS A O 1
ATOM 898 N N . PHE A 1 110 ? -6.196 -7.438 16.899 1.00 92.12 110 PHE A N 1
ATOM 899 C CA . PHE A 1 110 ? -5.550 -6.749 15.777 1.00 92.12 110 PHE A CA 1
ATOM 900 C C . PHE A 1 110 ? -6.029 -7.240 14.400 1.00 92.12 110 PHE A C 1
ATOM 902 O O . PHE A 1 110 ? -6.393 -6.432 13.559 1.00 92.12 110 PHE A O 1
ATOM 909 N N . SER A 1 111 ? -6.145 -8.552 14.178 1.00 92.69 111 SER A N 1
ATOM 910 C CA . SER A 1 111 ? -6.632 -9.101 12.899 1.00 92.69 111 SER A CA 1
ATOM 911 C C . SER A 1 111 ? -8.054 -8.659 12.528 1.00 92.69 111 SER A C 1
ATOM 913 O O . SER A 1 111 ? -8.349 -8.429 11.358 1.00 92.69 111 SER A O 1
ATOM 915 N N . ASN A 1 112 ? -8.935 -8.482 13.515 1.00 92.00 112 ASN A N 1
ATOM 916 C CA . ASN A 1 112 ? -10.273 -7.941 13.280 1.00 92.00 112 ASN A CA 1
ATOM 917 C C . ASN A 1 112 ? -10.214 -6.443 12.954 1.00 92.00 112 ASN A C 1
ATOM 919 O O . ASN A 1 112 ? -11.015 -5.966 12.155 1.00 92.00 112 ASN A O 1
ATOM 923 N N . TYR A 1 113 ? -9.256 -5.717 13.536 1.00 93.69 113 TYR A N 1
ATOM 924 C CA . TYR A 1 113 ? -8.987 -4.329 13.171 1.00 93.69 113 TYR A CA 1
ATOM 925 C C . TYR A 1 113 ? -8.492 -4.222 11.724 1.00 93.69 113 TYR A C 1
ATOM 927 O O . TYR A 1 113 ? -9.048 -3.445 10.957 1.00 93.69 113 TYR A O 1
ATOM 935 N N . VAL A 1 114 ? -7.541 -5.069 11.308 1.00 95.00 114 VAL A N 1
ATOM 936 C CA . VAL A 1 114 ? -7.083 -5.139 9.908 1.00 95.00 114 VAL A CA 1
ATOM 937 C C . VAL A 1 114 ? -8.252 -5.415 8.962 1.00 95.00 114 VAL A C 1
ATOM 939 O O . VAL A 1 114 ? -8.378 -4.751 7.940 1.00 95.00 114 VAL A O 1
ATOM 942 N N . ASN A 1 115 ? -9.148 -6.343 9.309 1.00 93.94 115 ASN A N 1
ATOM 943 C CA . ASN A 1 115 ? -10.350 -6.599 8.512 1.00 93.94 115 ASN A CA 1
ATOM 944 C C . ASN A 1 115 ? -11.248 -5.362 8.397 1.00 93.94 115 ASN A C 1
ATOM 946 O O . ASN A 1 115 ? -11.757 -5.088 7.317 1.00 93.94 115 ASN A O 1
ATOM 950 N N . ARG A 1 116 ? -11.441 -4.604 9.483 1.00 92.50 116 ARG A N 1
ATOM 951 C CA . ARG A 1 116 ? -12.204 -3.350 9.434 1.00 92.50 116 ARG A CA 1
ATOM 952 C C . ARG A 1 116 ? -11.550 -2.341 8.504 1.00 92.50 116 ARG A C 1
ATOM 954 O O . ARG A 1 116 ? -12.230 -1.806 7.638 1.00 92.50 116 ARG A O 1
ATOM 961 N N . VAL A 1 117 ? -10.244 -2.127 8.646 1.00 94.31 117 VAL A N 1
ATOM 962 C CA . VAL A 1 117 ? -9.498 -1.206 7.781 1.00 94.31 117 VAL A CA 1
ATOM 963 C C . VAL A 1 117 ? -9.610 -1.624 6.319 1.00 94.31 117 VAL A C 1
ATOM 965 O O . VAL A 1 117 ? -9.978 -0.799 5.495 1.00 94.31 117 VAL A O 1
ATOM 968 N N . ALA A 1 118 ? -9.397 -2.904 6.011 1.00 93.81 118 ALA A N 1
ATOM 969 C CA . ALA A 1 118 ? -9.513 -3.432 4.654 1.00 93.81 118 ALA A CA 1
ATOM 970 C C . ALA A 1 118 ? -10.935 -3.317 4.076 1.00 93.81 118 ALA A C 1
ATOM 972 O O . ALA A 1 118 ? -11.118 -3.193 2.868 1.00 93.81 118 ALA A O 1
ATOM 973 N N . GLN A 1 119 ? -11.963 -3.350 4.928 1.00 92.56 119 GLN A N 1
ATOM 974 C CA . GLN A 1 119 ? -13.339 -3.119 4.502 1.00 92.56 119 GLN A CA 1
ATOM 975 C C . GLN A 1 119 ? -13.559 -1.648 4.111 1.00 92.56 119 GLN A C 1
ATOM 977 O O . GLN A 1 119 ? -14.121 -1.374 3.046 1.00 92.56 119 GLN A O 1
ATOM 982 N N . TYR A 1 120 ? -13.061 -0.713 4.926 1.00 92.31 120 TYR A N 1
ATOM 983 C CA . TYR A 1 120 ? -13.080 0.720 4.619 1.00 92.31 120 TYR A CA 1
ATOM 984 C C . TYR A 1 120 ? -12.236 1.062 3.385 1.00 92.31 120 TYR A C 1
ATOM 986 O O . TYR A 1 120 ? -12.664 1.866 2.558 1.00 92.31 120 TYR A O 1
ATOM 994 N N . SER A 1 121 ? -11.090 0.401 3.216 1.00 92.94 121 SER A N 1
ATOM 995 C CA . SER A 1 121 ? -10.192 0.603 2.079 1.00 92.94 121 SER A CA 1
ATOM 996 C C . SER A 1 121 ? -10.570 -0.229 0.862 1.00 92.94 121 SER A C 1
ATOM 998 O O . SER A 1 121 ? -9.837 -0.215 -0.111 1.00 92.94 121 SER A O 1
ATOM 1000 N N . SER A 1 122 ? -11.703 -0.931 0.849 1.00 90.00 122 SER A N 1
ATOM 1001 C CA . SER A 1 122 ? -12.039 -1.853 -0.246 1.00 90.00 122 SER A CA 1
ATOM 1002 C C . SER A 1 122 ? -12.156 -1.185 -1.624 1.00 90.00 122 SER A C 1
ATOM 1004 O O . SER A 1 122 ? -11.982 -1.851 -2.647 1.00 90.00 122 SER A O 1
ATOM 1006 N N . TYR A 1 123 ? -12.394 0.134 -1.670 1.00 89.62 123 TYR A N 1
ATOM 1007 C CA . TYR A 1 123 ? -12.323 0.923 -2.905 1.00 89.62 123 TYR A CA 1
ATOM 1008 C C . TYR A 1 123 ? -10.904 1.072 -3.461 1.00 89.62 123 TYR A C 1
ATOM 1010 O O . TYR A 1 123 ? -10.732 1.286 -4.661 1.00 89.62 123 TYR A O 1
ATOM 1018 N N . ASN A 1 124 ? -9.890 0.923 -2.614 1.00 93.62 124 ASN A N 1
ATOM 1019 C CA . ASN A 1 124 ? -8.491 0.961 -2.999 1.00 93.62 124 ASN A CA 1
ATOM 1020 C C . ASN A 1 124 ? -8.148 -0.171 -3.974 1.00 93.62 124 ASN A C 1
ATOM 1022 O O . ASN A 1 124 ? -7.379 0.038 -4.903 1.00 93.62 124 ASN A O 1
ATOM 1026 N N . LEU A 1 125 ? -8.823 -1.320 -3.874 1.00 92.69 125 LEU A N 1
ATOM 1027 C CA . LEU A 1 125 ? -8.716 -2.400 -4.855 1.00 92.69 125 LEU A CA 1
ATOM 1028 C C . LEU A 1 125 ? -9.100 -1.947 -6.273 1.00 92.69 125 LEU A C 1
ATOM 1030 O O . LEU A 1 125 ? -8.407 -2.295 -7.230 1.00 92.69 125 LEU A O 1
ATOM 1034 N N . PHE A 1 126 ? -10.140 -1.118 -6.427 1.00 91.81 126 PHE A N 1
ATOM 1035 C CA . PHE A 1 126 ? -10.483 -0.545 -7.733 1.00 91.81 126 PHE A CA 1
ATOM 1036 C C . PHE A 1 126 ? -9.430 0.452 -8.211 1.00 91.81 126 PHE A C 1
ATOM 1038 O O . PHE A 1 126 ? -9.093 0.439 -9.392 1.00 91.81 126 PHE A O 1
ATOM 1045 N N . ILE A 1 127 ? -8.876 1.280 -7.320 1.00 91.94 127 ILE A N 1
ATOM 1046 C CA . ILE A 1 127 ? -7.800 2.216 -7.678 1.00 91.94 127 ILE A CA 1
ATOM 1047 C C . ILE A 1 127 ? -6.559 1.453 -8.143 1.00 91.94 127 ILE A C 1
ATOM 1049 O O . ILE A 1 127 ? -6.027 1.755 -9.210 1.00 91.94 127 ILE A O 1
ATOM 1053 N N . SER A 1 128 ? -6.134 0.431 -7.401 1.00 93.00 128 SER A N 1
ATOM 1054 C CA . SER A 1 128 ? -4.995 -0.415 -7.760 1.00 93.00 128 SER A CA 1
ATOM 1055 C C . SER A 1 128 ? -5.225 -1.150 -9.081 1.00 93.00 128 SER A C 1
ATOM 1057 O O . SER A 1 128 ? -4.306 -1.267 -9.890 1.00 93.00 128 SER A O 1
ATOM 1059 N N . LEU A 1 129 ? -6.459 -1.586 -9.353 1.00 92.75 129 LEU A N 1
ATOM 1060 C CA . LEU A 1 129 ? -6.833 -2.187 -10.633 1.00 92.75 129 LEU A CA 1
ATOM 1061 C C . LEU A 1 129 ? -6.797 -1.170 -11.786 1.00 92.75 129 LEU A C 1
ATOM 1063 O O . LEU A 1 129 ? -6.244 -1.470 -12.842 1.00 92.75 129 LEU A O 1
ATOM 1067 N N . VAL A 1 130 ? -7.326 0.042 -11.595 1.00 90.56 130 VAL A N 1
ATOM 1068 C CA . VAL A 1 130 ? -7.252 1.126 -12.591 1.00 90.56 130 VAL A CA 1
ATOM 1069 C C . VAL A 1 130 ? -5.801 1.505 -12.870 1.00 90.56 130 VAL A C 1
ATOM 1071 O O . VAL A 1 130 ? -5.429 1.693 -14.027 1.00 90.56 130 VAL A O 1
ATOM 1074 N N . LEU A 1 131 ? -4.965 1.573 -11.836 1.00 89.94 131 LEU A N 1
ATOM 1075 C CA . LEU A 1 131 ? -3.538 1.845 -11.959 1.00 89.94 131 LEU A CA 1
ATOM 1076 C C . LEU A 1 131 ? -2.843 0.753 -12.780 1.00 89.94 131 LEU A C 1
ATOM 1078 O O . LEU A 1 131 ? -2.138 1.069 -13.740 1.00 89.94 131 LEU A O 1
ATOM 1082 N N . PHE A 1 132 ? -3.089 -0.519 -12.461 1.00 90.69 132 PHE A N 1
ATOM 1083 C CA . PHE A 1 132 ? -2.567 -1.655 -13.221 1.00 90.69 132 PHE A CA 1
ATOM 1084 C C . PHE A 1 132 ? -2.969 -1.587 -14.705 1.00 90.69 132 PHE A C 1
ATOM 1086 O O . PHE A 1 132 ? -2.111 -1.666 -15.587 1.00 90.69 132 PHE A O 1
ATOM 1093 N N . LEU A 1 133 ? -4.255 -1.364 -14.994 1.00 90.25 133 LEU A N 1
ATOM 1094 C CA . LEU A 1 133 ? -4.764 -1.254 -16.365 1.00 90.25 133 LEU A CA 1
ATOM 1095 C C . LEU A 1 133 ? -4.206 -0.032 -17.109 1.00 90.25 133 LEU A C 1
ATOM 1097 O O . LEU A 1 133 ? -3.912 -0.118 -18.301 1.00 90.25 133 LEU A O 1
ATOM 1101 N N . SER A 1 134 ? -4.018 1.092 -16.414 1.00 86.62 134 SER A N 1
ATOM 1102 C CA . SER A 1 134 ? -3.440 2.311 -16.995 1.00 86.62 134 SER A CA 1
ATOM 1103 C C . SER A 1 134 ? -2.006 2.072 -17.465 1.00 86.62 134 SER A C 1
ATOM 1105 O O . SER A 1 134 ? -1.627 2.499 -18.557 1.00 86.62 134 SER A O 1
ATOM 1107 N N . PHE A 1 135 ? -1.216 1.332 -16.683 1.00 85.31 135 PHE A N 1
ATOM 1108 C CA . PHE A 1 135 ? 0.124 0.928 -17.097 1.00 85.31 135 PHE A CA 1
ATOM 1109 C C . PHE A 1 135 ? 0.114 -0.053 -18.268 1.00 85.31 135 PHE A C 1
ATOM 1111 O O . PHE A 1 135 ? 0.943 0.092 -19.165 1.00 85.31 135 PHE A O 1
ATOM 1118 N N . LEU A 1 136 ? -0.836 -0.992 -18.298 1.00 84.31 136 LEU A N 1
ATOM 1119 C CA . LEU A 1 136 ? -0.991 -1.948 -19.398 1.00 84.31 136 LEU A CA 1
ATOM 1120 C C . LEU A 1 136 ? -1.285 -1.242 -20.732 1.00 84.31 136 LEU A C 1
ATOM 1122 O O . LEU A 1 136 ? -0.714 -1.611 -21.753 1.00 84.31 136 LEU A O 1
ATOM 1126 N N . GLY A 1 137 ? -2.123 -0.201 -20.722 1.00 79.69 137 GLY A N 1
ATOM 1127 C CA . GLY A 1 137 ? -2.482 0.547 -21.931 1.00 79.69 137 GLY A CA 1
ATOM 1128 C C . GLY A 1 137 ? -1.448 1.584 -22.385 1.00 79.69 137 GLY A C 1
ATOM 1129 O O . GLY A 1 137 ? -1.239 1.751 -23.584 1.00 79.69 137 GLY A O 1
ATOM 1130 N N . MET A 1 138 ? -0.809 2.305 -21.455 1.00 75.31 138 MET A N 1
ATOM 1131 C CA . MET A 1 138 ? 0.051 3.456 -21.793 1.00 75.31 138 MET A CA 1
ATOM 1132 C C . MET A 1 138 ? 1.556 3.142 -21.756 1.00 75.31 138 MET A C 1
ATOM 1134 O O . MET A 1 138 ? 2.351 3.822 -22.412 1.00 75.31 138 MET A O 1
ATOM 1138 N N . GLY A 1 139 ? 1.976 2.137 -20.978 1.00 67.88 139 GLY A N 1
ATOM 1139 C CA . GLY A 1 139 ? 3.381 1.736 -20.856 1.00 67.88 139 GLY A CA 1
ATOM 1140 C C . GLY A 1 139 ? 4.318 2.839 -20.339 1.00 67.88 139 GLY A C 1
ATOM 1141 O O . GLY A 1 139 ? 5.492 2.871 -20.711 1.00 67.88 139 GLY A O 1
ATOM 1142 N N . SER A 1 140 ? 3.810 3.802 -19.562 1.00 64.94 140 SER A N 1
ATOM 1143 C CA . SER A 1 140 ? 4.615 4.853 -18.919 1.00 64.94 140 SER A CA 1
ATOM 1144 C C . SER A 1 140 ? 3.894 5.491 -17.731 1.00 64.94 140 SER A C 1
ATOM 1146 O O . SER A 1 140 ? 2.666 5.515 -17.686 1.00 64.94 140 SER A O 1
ATOM 1148 N N . LEU A 1 141 ? 4.669 6.058 -16.801 1.00 68.19 141 LEU A N 1
ATOM 1149 C CA . LEU A 1 141 ? 4.172 6.905 -15.713 1.00 68.19 141 LEU A CA 1
ATOM 1150 C C . LEU A 1 141 ? 3.522 8.173 -16.285 1.00 68.19 141 LEU A C 1
ATOM 1152 O O . LEU A 1 141 ? 4.177 8.966 -16.958 1.00 68.19 141 LEU A O 1
ATOM 1156 N N . THR A 1 142 ? 2.232 8.357 -16.016 1.00 76.62 142 THR A N 1
ATOM 1157 C CA . THR A 1 142 ? 1.457 9.541 -16.411 1.00 76.62 142 THR A CA 1
ATOM 1158 C C . THR A 1 142 ? 0.922 10.272 -15.183 1.00 76.62 142 THR A C 1
ATOM 1160 O O . THR A 1 142 ? 0.956 9.747 -14.068 1.00 76.62 142 THR A O 1
ATOM 1163 N N . LEU A 1 143 ? 0.382 11.479 -15.382 1.00 82.00 143 LEU A N 1
ATOM 1164 C CA . LEU A 1 143 ? -0.303 12.223 -14.321 1.00 82.00 143 LEU A CA 1
ATOM 1165 C C . LEU A 1 143 ? -1.404 11.379 -13.654 1.00 82.00 143 LEU A C 1
ATOM 1167 O O . LEU A 1 143 ? -1.532 11.401 -12.435 1.00 82.00 143 LEU A O 1
ATOM 1171 N N . LEU A 1 144 ? -2.146 10.590 -14.441 1.00 81.75 144 LEU A N 1
ATOM 1172 C CA . LEU A 1 144 ? -3.184 9.686 -13.938 1.00 81.75 144 LEU A CA 1
ATOM 1173 C C . LEU A 1 144 ? -2.619 8.677 -12.931 1.00 81.75 144 LEU A C 1
ATOM 1175 O O . LEU A 1 144 ? -3.174 8.518 -11.850 1.00 81.75 144 LEU A O 1
ATOM 1179 N N . VAL A 1 145 ? -1.490 8.041 -13.256 1.00 82.06 145 VAL A N 1
ATOM 1180 C CA . VAL A 1 145 ? -0.819 7.082 -12.365 1.00 82.06 145 VAL A CA 1
ATOM 1181 C C . VAL A 1 145 ? -0.414 7.747 -11.051 1.00 82.06 145 VAL A C 1
ATOM 1183 O O . VAL A 1 145 ? -0.663 7.191 -9.983 1.00 82.06 145 VAL A O 1
ATOM 1186 N N . ALA A 1 146 ? 0.190 8.936 -11.120 1.00 83.31 146 ALA A N 1
ATOM 1187 C CA . ALA A 1 146 ? 0.600 9.673 -9.929 1.00 83.31 146 ALA A CA 1
ATOM 1188 C C . ALA A 1 146 ? -0.607 10.014 -9.039 1.00 83.31 146 ALA A C 1
ATOM 1190 O O . ALA A 1 146 ? -0.567 9.794 -7.831 1.00 83.31 146 ALA A O 1
ATOM 1191 N N . VAL A 1 147 ? -1.710 10.470 -9.643 1.00 87.56 147 VAL A N 1
ATOM 1192 C CA . VAL A 1 147 ? -2.962 10.756 -8.930 1.00 87.56 147 VAL A CA 1
ATOM 1193 C C . VAL A 1 147 ? -3.533 9.491 -8.284 1.00 87.56 147 VAL A C 1
ATOM 1195 O O . VAL A 1 147 ? -3.908 9.537 -7.115 1.00 87.56 147 VAL A O 1
ATOM 1198 N N . CYS A 1 148 ? -3.556 8.355 -8.988 1.00 88.69 148 CYS A N 1
ATOM 1199 C CA . CYS A 1 148 ? -4.021 7.083 -8.431 1.00 88.69 148 CYS A CA 1
ATOM 1200 C C . CYS A 1 148 ? -3.182 6.631 -7.225 1.00 88.69 148 CYS A C 1
ATOM 1202 O O . CYS A 1 148 ? -3.761 6.221 -6.224 1.00 88.69 148 CYS A O 1
ATOM 1204 N N . LEU A 1 149 ? -1.850 6.756 -7.281 1.00 87.69 149 LEU A N 1
ATOM 1205 C CA . LEU A 1 149 ? -0.961 6.433 -6.153 1.00 87.69 149 LEU A CA 1
ATOM 1206 C C . LEU A 1 149 ? -1.191 7.352 -4.945 1.00 87.69 149 LEU A C 1
ATOM 1208 O O . LEU A 1 149 ? -1.221 6.899 -3.803 1.00 87.69 149 LEU A O 1
ATOM 1212 N N . CYS A 1 150 ? -1.372 8.654 -5.172 1.00 89.50 150 CYS A N 1
ATOM 1213 C CA . CYS A 1 150 ? -1.688 9.578 -4.084 1.00 89.50 150 CYS A CA 1
ATOM 1214 C C . CYS A 1 150 ? -3.049 9.251 -3.457 1.00 89.50 150 CYS A C 1
ATOM 1216 O O . CYS A 1 150 ? -3.169 9.214 -2.233 1.00 89.50 150 CYS A O 1
ATOM 1218 N N . LEU A 1 151 ? -4.064 8.976 -4.281 1.00 91.94 151 LEU A N 1
ATOM 1219 C CA . LEU A 1 151 ? -5.390 8.594 -3.805 1.00 91.94 151 LEU A CA 1
ATOM 1220 C C . LEU A 1 151 ? -5.361 7.278 -3.025 1.00 91.94 151 LEU A C 1
ATOM 1222 O O . LEU A 1 151 ? -6.037 7.192 -2.003 1.00 91.94 151 LEU A O 1
ATOM 1226 N N . SER A 1 152 ? -4.568 6.289 -3.446 1.00 91.88 152 SER A N 1
ATOM 1227 C CA . SER A 1 152 ? -4.478 5.014 -2.731 1.00 91.88 152 SER A CA 1
ATOM 1228 C C . SER A 1 152 ? -3.889 5.181 -1.331 1.00 91.88 152 SER A C 1
ATOM 1230 O O . SER A 1 152 ? -4.427 4.654 -0.358 1.00 91.88 152 SER A O 1
ATOM 1232 N N . ILE A 1 153 ? -2.832 5.990 -1.204 1.00 91.50 153 ILE A N 1
ATOM 1233 C CA . ILE A 1 153 ? -2.219 6.316 0.091 1.00 91.50 153 ILE A CA 1
ATOM 1234 C C . ILE A 1 153 ? -3.210 7.077 0.981 1.00 91.50 153 ILE A C 1
ATOM 1236 O O . ILE A 1 153 ? -3.373 6.744 2.155 1.00 91.50 153 ILE A O 1
ATOM 1240 N N . LEU A 1 154 ? -3.903 8.081 0.433 1.00 92.31 154 LEU A N 1
ATOM 1241 C CA . LEU A 1 154 ? -4.900 8.849 1.181 1.00 92.31 154 LEU A CA 1
ATOM 1242 C C . LEU A 1 154 ? -6.049 7.961 1.666 1.00 92.31 154 LEU A C 1
ATOM 1244 O O . LEU A 1 154 ? -6.435 8.051 2.832 1.00 92.31 154 LEU A O 1
ATOM 1248 N N . LEU A 1 155 ? -6.563 7.076 0.808 1.00 93.69 155 LEU A N 1
ATOM 1249 C CA . LEU A 1 155 ? -7.597 6.122 1.193 1.00 93.69 155 LEU A CA 1
ATOM 1250 C C . LEU A 1 155 ? -7.115 5.188 2.296 1.00 93.69 155 LEU A C 1
ATOM 1252 O O . LEU A 1 155 ? -7.873 4.967 3.236 1.00 93.69 155 LEU A O 1
ATOM 1256 N N . LEU A 1 156 ? -5.882 4.680 2.240 1.00 94.25 156 LEU A N 1
ATOM 1257 C CA . LEU A 1 156 ? -5.333 3.842 3.307 1.00 94.25 156 LEU A CA 1
ATOM 1258 C C . LEU A 1 156 ? -5.310 4.585 4.650 1.00 94.25 156 LEU A C 1
ATOM 1260 O O . LEU A 1 156 ? -5.786 4.048 5.649 1.00 94.25 156 LEU A O 1
ATOM 1264 N N . ILE A 1 157 ? -4.828 5.833 4.679 1.00 94.12 157 ILE A N 1
ATOM 1265 C CA . ILE A 1 157 ? -4.784 6.647 5.906 1.00 94.12 157 ILE A CA 1
ATOM 1266 C C . ILE A 1 157 ? -6.195 6.883 6.453 1.00 94.12 157 ILE A C 1
ATOM 1268 O O . ILE A 1 157 ? -6.436 6.711 7.651 1.00 94.12 157 ILE A O 1
ATOM 1272 N N . VAL A 1 158 ? -7.141 7.268 5.592 1.00 94.31 158 VAL A N 1
ATOM 1273 C CA . VAL A 1 158 ? -8.535 7.506 5.996 1.00 94.31 158 VAL A CA 1
ATOM 1274 C C . VAL A 1 158 ? -9.164 6.219 6.529 1.00 94.31 158 VAL A C 1
ATOM 1276 O O . VAL A 1 158 ? -9.772 6.226 7.596 1.00 94.31 158 VAL A O 1
ATOM 1279 N N . SER A 1 159 ? -8.956 5.100 5.841 1.00 94.19 159 SER A N 1
ATOM 1280 C CA . SER A 1 159 ? -9.500 3.790 6.211 1.00 94.19 159 SER A CA 1
ATOM 1281 C C . SER A 1 159 ? -8.908 3.255 7.511 1.00 94.19 159 SER A C 1
ATOM 1283 O O . SER A 1 159 ? -9.620 2.652 8.310 1.00 94.19 159 SER A O 1
ATOM 1285 N N . ALA A 1 160 ? -7.618 3.499 7.753 1.00 95.25 160 ALA A N 1
ATOM 1286 C CA . ALA A 1 160 ? -6.944 3.120 8.988 1.00 95.25 160 ALA A CA 1
ATOM 1287 C C . ALA A 1 160 ? -7.513 3.872 10.201 1.00 95.25 160 ALA A C 1
ATOM 1289 O O . ALA A 1 160 ? -7.638 3.290 11.277 1.00 95.25 160 ALA A O 1
ATOM 1290 N N . ASN A 1 161 ? -7.903 5.138 10.017 1.00 94.62 161 ASN A N 1
ATOM 1291 C CA . ASN A 1 161 ? -8.471 5.992 11.063 1.00 94.62 161 ASN A CA 1
ATOM 1292 C C . ASN A 1 161 ? -9.998 5.899 11.192 1.00 94.62 161 ASN A C 1
ATOM 1294 O O . ASN A 1 161 ? -10.540 6.254 12.239 1.00 94.62 161 ASN A O 1
ATOM 1298 N N . ALA A 1 162 ? -10.703 5.407 10.170 1.00 92.81 162 ALA A N 1
ATOM 1299 C CA . ALA A 1 162 ? -12.160 5.296 10.179 1.00 92.81 162 ALA A CA 1
ATOM 1300 C C . ALA A 1 162 ? -12.705 4.535 11.407 1.00 92.81 162 ALA A C 1
ATOM 1302 O O . ALA A 1 162 ? -13.617 5.062 12.043 1.00 92.81 162 ALA A O 1
ATOM 1303 N N . PRO A 1 163 ? -12.131 3.391 11.845 1.00 91.25 163 PRO A N 1
ATOM 1304 C CA . PRO A 1 163 ? -12.566 2.730 13.077 1.00 91.25 163 PRO A CA 1
ATOM 1305 C C . PRO A 1 163 ? -12.420 3.591 14.341 1.00 91.25 163 PRO A C 1
ATOM 1307 O O . PRO A 1 163 ? -13.260 3.499 15.226 1.00 91.25 163 PRO A O 1
ATOM 1310 N N . ILE A 1 164 ? -11.388 4.441 14.434 1.00 91.12 164 ILE A N 1
ATOM 1311 C CA . ILE A 1 164 ? -11.172 5.345 15.582 1.00 91.12 164 ILE A CA 1
ATOM 1312 C C . ILE A 1 164 ? -12.264 6.410 15.639 1.00 91.12 164 ILE A C 1
ATOM 1314 O O . ILE A 1 164 ? -12.745 6.753 16.714 1.00 91.12 164 ILE A O 1
ATOM 1318 N N . LEU A 1 165 ? -12.649 6.952 14.488 1.00 90.31 165 LEU A N 1
ATOM 1319 C CA . LEU A 1 165 ? -13.589 8.066 14.422 1.00 90.31 165 LEU A CA 1
ATOM 1320 C C . LEU A 1 165 ? -15.048 7.603 14.464 1.00 90.31 165 LEU A C 1
ATOM 1322 O O . LEU A 1 165 ? -15.875 8.264 15.095 1.00 90.31 165 LEU A O 1
ATOM 1326 N N . MET A 1 166 ? -15.368 6.491 13.801 1.00 87.31 166 MET A N 1
ATOM 1327 C CA . MET A 1 166 ? -16.747 6.052 13.571 1.00 87.31 166 MET A CA 1
ATOM 1328 C C . MET A 1 166 ? -17.305 5.152 14.674 1.00 87.31 166 MET A C 1
ATOM 1330 O O . MET A 1 166 ? -18.516 5.169 14.899 1.00 87.31 166 MET A O 1
ATOM 1334 N N . ASP A 1 167 ? -16.466 4.403 15.391 1.00 85.69 167 ASP A N 1
ATOM 1335 C CA . ASP A 1 167 ? -16.954 3.564 16.482 1.00 85.69 167 ASP A CA 1
ATOM 1336 C C . ASP A 1 167 ? -17.433 4.433 17.653 1.00 85.69 167 ASP A C 1
ATOM 1338 O O . ASP A 1 167 ? -16.722 5.297 18.161 1.00 85.69 167 ASP A O 1
ATOM 1342 N N . SER A 1 168 ? -18.672 4.210 18.097 1.00 79.06 168 SER A N 1
ATOM 1343 C CA . SER A 1 168 ? -19.258 4.920 19.240 1.00 79.06 168 SER A CA 1
ATOM 1344 C C . SER A 1 168 ? -19.174 4.154 20.559 1.00 79.06 168 SER A C 1
ATOM 1346 O O . SER A 1 168 ? -19.419 4.726 21.620 1.00 79.06 168 SER A O 1
ATOM 1348 N N . VAL A 1 169 ? -18.811 2.873 20.507 1.00 78.31 169 VAL A N 1
ATOM 1349 C CA . VAL A 1 169 ? -18.842 1.959 21.651 1.00 78.31 169 VAL A CA 1
ATOM 1350 C C . VAL A 1 169 ? -17.485 1.904 22.343 1.00 78.31 169 VAL A C 1
ATOM 1352 O O . VAL A 1 169 ? -16.471 1.647 21.705 1.00 78.31 169 VAL A O 1
ATOM 1355 N N . GLY A 1 170 ? -17.474 2.064 23.669 1.00 77.88 170 GLY A N 1
ATOM 1356 C CA . GLY A 1 170 ? -16.272 1.862 24.487 1.00 77.88 170 GLY A CA 1
ATOM 1357 C C . GLY A 1 170 ? -15.263 3.008 24.430 1.00 77.88 170 GLY A C 1
ATOM 1358 O O . GLY A 1 170 ? -14.102 2.797 24.759 1.00 77.88 170 GLY A O 1
ATOM 1359 N N . VAL A 1 171 ? -15.687 4.203 24.018 1.00 84.56 171 VAL A N 1
ATOM 1360 C CA . VAL A 1 171 ? -14.851 5.410 23.978 1.00 84.56 171 VAL A CA 1
ATOM 1361 C C . VAL A 1 171 ? -14.545 5.861 25.403 1.00 84.56 171 VAL A C 1
ATOM 1363 O O . VAL A 1 171 ? -15.464 6.135 26.173 1.00 84.56 171 VAL A O 1
ATOM 1366 N N . VAL A 1 172 ? -13.262 5.938 25.749 1.00 85.69 172 VAL A N 1
ATOM 1367 C CA . VAL A 1 172 ? -12.794 6.383 27.075 1.00 85.69 172 VAL A CA 1
ATOM 1368 C C . VAL A 1 172 ? -12.023 7.694 26.985 1.00 85.69 172 VAL A C 1
ATOM 1370 O O . VAL A 1 172 ? -12.086 8.507 27.903 1.00 85.69 172 VAL A O 1
ATOM 137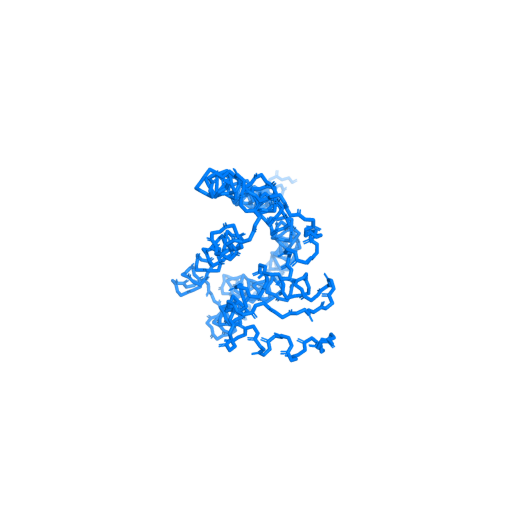3 N N . GLN A 1 173 ? -11.318 7.920 25.878 1.00 85.88 173 GLN A N 1
ATOM 1374 C CA . GLN A 1 173 ? -10.536 9.131 25.642 1.00 85.88 173 GLN A CA 1
ATOM 1375 C C . GLN A 1 173 ? -10.946 9.793 24.328 1.00 85.88 173 GLN A C 1
ATOM 1377 O O . GLN A 1 173 ? -11.633 9.191 23.500 1.00 85.88 173 GLN A O 1
ATOM 1382 N N . ASP A 1 174 ? -10.523 11.043 24.138 1.00 87.69 174 ASP A N 1
ATOM 1383 C CA . ASP A 1 174 ? -10.836 11.802 22.931 1.00 87.69 174 ASP A CA 1
ATOM 1384 C C . ASP A 1 174 ? -10.332 11.068 21.673 1.00 87.69 174 ASP A C 1
ATOM 1386 O O . ASP A 1 174 ? -9.164 10.672 21.560 1.00 87.69 174 ASP A O 1
ATOM 1390 N N . ARG A 1 175 ? -11.241 10.881 20.713 1.00 89.06 175 ARG A N 1
ATOM 1391 C CA . ARG A 1 175 ? -10.967 10.232 19.425 1.00 89.06 175 ARG A CA 1
ATOM 1392 C C . ARG A 1 175 ? -10.017 11.068 18.575 1.00 89.06 175 ARG A C 1
ATOM 1394 O O . ARG A 1 175 ? -9.262 10.505 17.781 1.00 89.06 175 ARG A O 1
ATOM 1401 N N . LEU A 1 176 ? -10.019 12.392 18.748 1.00 90.38 176 LEU A N 1
ATOM 1402 C CA . LEU A 1 176 ? -9.112 13.288 18.036 1.00 90.38 176 LEU A CA 1
ATOM 1403 C C . LEU A 1 176 ? -7.656 13.011 18.405 1.00 90.38 176 LEU A C 1
ATOM 1405 O O . LEU A 1 176 ? -6.816 12.964 17.513 1.00 90.38 176 LEU A O 1
ATOM 1409 N N . ILE A 1 177 ? -7.354 12.743 19.678 1.00 89.12 177 ILE A N 1
ATOM 1410 C CA . ILE A 1 177 ? -5.981 12.466 20.124 1.00 89.12 177 ILE A CA 1
ATOM 1411 C C . ILE A 1 177 ? -5.469 11.155 19.515 1.00 89.12 177 ILE A C 1
ATOM 1413 O O . ILE A 1 177 ? -4.378 11.128 18.943 1.00 89.12 177 ILE A O 1
ATOM 1417 N N . GLY A 1 178 ? -6.274 10.087 19.574 1.00 89.12 178 GLY A N 1
ATOM 1418 C CA . GLY A 1 178 ? -5.925 8.803 18.958 1.00 89.12 178 GLY A CA 1
ATOM 1419 C C . GLY A 1 178 ? -5.733 8.913 17.443 1.00 89.12 178 GLY A C 1
ATOM 1420 O O . GLY A 1 178 ? -4.804 8.323 16.889 1.00 89.12 178 GLY A O 1
ATOM 1421 N N . THR A 1 179 ? -6.556 9.734 16.785 1.00 92.62 179 THR A N 1
ATOM 1422 C CA . THR A 1 179 ? -6.448 10.009 15.346 1.00 92.62 179 THR A CA 1
ATOM 1423 C C . THR A 1 179 ? -5.183 10.799 15.019 1.00 92.62 179 THR A C 1
ATOM 1425 O O . THR A 1 179 ? -4.442 10.384 14.139 1.00 92.62 179 THR A O 1
ATOM 1428 N N . ILE A 1 180 ? -4.880 11.880 15.749 1.00 93.62 180 ILE A N 1
ATOM 1429 C CA . ILE A 1 180 ? -3.668 12.695 15.546 1.00 93.62 180 ILE A CA 1
ATOM 1430 C C . ILE A 1 180 ? -2.408 11.841 15.708 1.00 93.62 180 ILE A C 1
ATOM 1432 O O . ILE A 1 180 ? -1.494 11.917 14.882 1.00 93.62 180 ILE A O 1
ATOM 1436 N N . PHE A 1 181 ? -2.362 11.006 16.749 1.00 93.81 181 PHE A N 1
ATOM 1437 C CA . PHE A 1 181 ? -1.264 10.068 16.972 1.00 93.81 181 PHE A CA 1
ATOM 1438 C C . PHE A 1 181 ? -1.087 9.122 15.776 1.00 93.81 181 PHE A C 1
ATOM 1440 O O . PHE A 1 181 ? -0.003 9.046 15.195 1.00 93.81 181 PHE A O 1
ATOM 1447 N N . SER A 1 182 ? -2.172 8.460 15.370 1.00 94.44 182 SER A N 1
ATOM 1448 C CA . SER A 1 182 ? -2.208 7.541 14.231 1.00 94.44 182 SER A CA 1
ATOM 1449 C C . SER A 1 182 ? -1.761 8.210 12.927 1.00 94.44 182 SER A C 1
ATOM 1451 O O . SER A 1 182 ? -0.879 7.699 12.237 1.00 94.44 182 SER A O 1
ATOM 1453 N N . THR A 1 183 ? -2.298 9.389 12.600 1.00 94.56 183 THR A N 1
ATOM 1454 C CA . THR A 1 183 ? -1.954 10.114 11.368 1.00 94.56 183 THR A CA 1
ATOM 1455 C C . THR A 1 183 ? -0.508 10.592 11.360 1.00 94.56 183 THR A C 1
ATOM 1457 O O . THR A 1 183 ? 0.143 10.542 10.319 1.00 94.56 183 THR A O 1
ATOM 1460 N N . THR A 1 184 ? 0.024 11.017 12.510 1.00 94.88 184 THR A N 1
ATOM 1461 C CA . THR A 1 184 ? 1.422 11.460 12.623 1.00 94.88 184 THR A CA 1
ATOM 1462 C C . THR A 1 184 ? 2.375 10.283 12.430 1.00 94.88 184 THR A C 1
ATOM 1464 O O . THR A 1 184 ? 3.340 10.379 11.672 1.00 94.88 184 THR A O 1
ATOM 1467 N N . ALA A 1 185 ? 2.075 9.143 13.057 1.00 95.19 185 ALA A N 1
ATOM 1468 C CA . ALA A 1 185 ? 2.828 7.913 12.855 1.00 95.19 185 ALA A CA 1
ATOM 1469 C C . ALA A 1 185 ? 2.759 7.445 11.392 1.00 95.19 185 ALA A C 1
ATOM 1471 O O . ALA A 1 185 ? 3.789 7.117 10.809 1.00 95.19 185 ALA A O 1
ATOM 1472 N N . ALA A 1 186 ? 1.578 7.486 10.766 1.00 94.88 186 ALA A N 1
ATOM 1473 C CA . ALA A 1 186 ? 1.413 7.130 9.360 1.00 94.88 186 ALA A CA 1
ATOM 1474 C C . ALA A 1 186 ? 2.237 8.036 8.430 1.00 94.88 186 ALA A C 1
ATOM 1476 O O . ALA A 1 186 ? 2.919 7.536 7.538 1.00 94.88 186 ALA A O 1
ATOM 1477 N N . ALA A 1 187 ? 2.243 9.352 8.668 1.00 94.19 187 ALA A N 1
ATOM 1478 C CA . ALA A 1 187 ? 3.055 10.294 7.900 1.00 94.19 187 ALA A CA 1
ATOM 1479 C C . ALA A 1 187 ? 4.558 9.982 8.011 1.00 94.19 187 ALA A C 1
ATOM 1481 O O . ALA A 1 187 ? 5.255 9.962 6.996 1.00 94.19 187 ALA A O 1
ATOM 1482 N N . LEU A 1 188 ? 5.052 9.667 9.215 1.00 96.06 188 LEU A N 1
ATOM 1483 C CA . LEU A 1 188 ? 6.443 9.249 9.418 1.00 96.06 188 LEU A CA 1
ATOM 1484 C C . LEU A 1 188 ? 6.766 7.953 8.669 1.00 96.06 188 LEU A C 1
ATOM 1486 O O . LEU A 1 188 ? 7.791 7.881 7.994 1.00 96.06 188 LEU A O 1
ATOM 1490 N N . VAL A 1 189 ? 5.887 6.950 8.738 1.00 95.88 189 VAL A N 1
ATOM 1491 C CA . VAL A 1 189 ? 6.060 5.686 8.007 1.00 95.88 189 VAL A CA 1
ATOM 1492 C C . VAL A 1 189 ? 6.128 5.936 6.502 1.00 95.88 189 VAL A C 1
ATOM 1494 O O . VAL A 1 189 ? 7.000 5.377 5.842 1.00 95.88 189 VAL A O 1
ATOM 1497 N N . ILE A 1 190 ? 5.274 6.803 5.956 1.00 92.69 190 ILE A N 1
ATOM 1498 C CA . ILE A 1 190 ? 5.280 7.148 4.528 1.00 92.69 190 ILE A CA 1
ATOM 1499 C C . ILE A 1 190 ? 6.589 7.836 4.140 1.00 92.69 190 ILE A C 1
ATOM 1501 O O . ILE A 1 190 ? 7.219 7.420 3.171 1.00 92.69 190 ILE A O 1
ATOM 1505 N N . VAL A 1 191 ? 7.033 8.840 4.902 1.00 94.06 191 VAL A N 1
ATOM 1506 C CA . VAL A 1 191 ? 8.296 9.548 4.632 1.00 94.06 191 VAL A CA 1
ATOM 1507 C C . VAL A 1 191 ? 9.479 8.579 4.650 1.00 94.06 191 VAL A C 1
ATOM 1509 O O . VAL A 1 191 ? 10.300 8.599 3.733 1.00 94.06 191 VAL A O 1
ATOM 1512 N N . LEU A 1 192 ? 9.543 7.691 5.646 1.00 94.31 192 LEU A N 1
ATOM 1513 C CA . LEU A 1 192 ? 10.587 6.670 5.734 1.00 94.31 192 LEU A CA 1
ATOM 1514 C C . LEU A 1 192 ? 10.516 5.686 4.564 1.00 94.31 192 LEU A C 1
ATOM 1516 O O . LEU A 1 192 ? 11.538 5.392 3.953 1.00 94.31 192 LEU A O 1
ATOM 1520 N N . THR A 1 193 ? 9.321 5.216 4.213 1.00 92.44 193 THR A N 1
ATOM 1521 C CA . THR A 1 193 ? 9.103 4.266 3.112 1.00 92.44 193 THR A CA 1
ATOM 1522 C C . THR A 1 193 ? 9.532 4.864 1.777 1.00 92.44 193 THR A C 1
ATOM 1524 O O . THR A 1 193 ? 10.297 4.249 1.037 1.00 92.44 193 THR A O 1
ATOM 1527 N N . VAL A 1 194 ? 9.103 6.094 1.490 1.00 89.56 194 VAL A N 1
ATOM 1528 C CA . VAL A 1 194 ? 9.497 6.833 0.287 1.00 89.56 194 VAL A CA 1
ATOM 1529 C C . VAL A 1 194 ? 11.013 7.047 0.271 1.00 89.56 194 VAL A C 1
ATOM 1531 O O . VAL A 1 194 ? 11.653 6.768 -0.741 1.00 89.56 194 VAL A O 1
ATOM 1534 N N . GLY A 1 195 ? 11.609 7.458 1.394 1.00 90.62 195 GLY A N 1
ATOM 1535 C CA . GLY A 1 195 ? 13.059 7.622 1.521 1.00 90.62 195 GLY A CA 1
ATOM 1536 C C . GLY A 1 195 ? 13.843 6.329 1.264 1.00 90.62 195 GLY A C 1
ATOM 1537 O O . GLY A 1 195 ? 14.850 6.356 0.556 1.00 90.62 195 GLY A O 1
ATOM 1538 N N . LEU A 1 196 ? 13.362 5.190 1.773 1.00 92.19 196 LEU A N 1
ATOM 1539 C CA . LEU A 1 196 ? 13.956 3.876 1.517 1.00 92.19 196 LEU A CA 1
ATOM 1540 C C . LEU A 1 196 ? 13.862 3.497 0.037 1.00 92.19 196 LEU A C 1
ATOM 1542 O O . LEU A 1 196 ? 14.876 3.129 -0.549 1.00 92.19 196 LEU A O 1
ATOM 1546 N N . VAL A 1 197 ? 12.694 3.660 -0.592 1.00 88.94 197 VAL A N 1
ATOM 1547 C CA . VAL A 1 197 ? 12.516 3.399 -2.031 1.00 88.94 197 VAL A CA 1
ATOM 1548 C C . VAL A 1 197 ? 13.473 4.252 -2.867 1.00 88.94 197 VAL A C 1
ATOM 1550 O O . VAL A 1 197 ? 14.145 3.718 -3.750 1.00 88.94 197 VAL A O 1
ATOM 1553 N N . PHE A 1 198 ? 13.589 5.552 -2.576 1.00 88.44 198 PHE A N 1
ATOM 1554 C CA . PHE A 1 198 ? 14.520 6.437 -3.280 1.00 88.44 198 PHE A CA 1
ATOM 1555 C C . PHE A 1 198 ? 15.982 6.041 -3.065 1.00 88.44 198 PHE A C 1
ATOM 1557 O O . PHE A 1 198 ? 16.747 6.026 -4.025 1.00 88.44 198 PHE A O 1
ATOM 1564 N N . SER A 1 199 ? 16.374 5.687 -1.840 1.00 88.81 199 SER A N 1
ATOM 1565 C CA . SER A 1 199 ? 17.737 5.237 -1.531 1.00 88.81 199 SER A CA 1
ATOM 1566 C C . SER A 1 199 ? 18.097 3.941 -2.269 1.00 88.81 199 SER A C 1
ATOM 1568 O O . SER A 1 199 ? 19.164 3.826 -2.881 1.00 88.81 199 SER A O 1
ATOM 1570 N N . THR A 1 200 ? 17.178 2.974 -2.300 1.00 88.56 200 THR A N 1
ATOM 1571 C CA . THR A 1 200 ? 17.344 1.730 -3.057 1.00 88.56 200 THR A CA 1
ATOM 1572 C C . THR A 1 200 ? 17.407 1.996 -4.560 1.00 88.56 200 THR A C 1
ATOM 1574 O O . THR A 1 200 ? 18.284 1.463 -5.234 1.00 88.56 200 THR A O 1
ATOM 1577 N N . ALA A 1 201 ? 16.550 2.865 -5.099 1.00 84.81 201 ALA A N 1
ATOM 1578 C CA . ALA A 1 201 ? 16.608 3.241 -6.511 1.00 84.81 201 ALA A CA 1
ATOM 1579 C C . ALA A 1 201 ? 17.934 3.944 -6.856 1.00 84.81 201 ALA A C 1
ATOM 1581 O O . ALA A 1 201 ? 18.590 3.592 -7.837 1.00 84.81 201 ALA A O 1
ATOM 1582 N N . TYR A 1 202 ? 18.375 4.884 -6.016 1.00 85.38 202 TYR A N 1
ATOM 1583 C CA . TYR A 1 202 ? 19.623 5.620 -6.203 1.00 85.38 202 TYR A CA 1
ATOM 1584 C C . TYR A 1 202 ? 20.846 4.701 -6.150 1.00 85.38 202 TYR A C 1
ATOM 1586 O O . TYR A 1 202 ? 21.686 4.749 -7.045 1.00 85.38 202 TYR A O 1
ATOM 1594 N N . SER A 1 203 ? 20.941 3.822 -5.147 1.00 84.50 203 SER A N 1
ATOM 1595 C CA . SER A 1 203 ? 22.042 2.854 -5.045 1.00 84.50 203 SER A CA 1
ATOM 1596 C C . SER A 1 203 ? 22.107 1.923 -6.260 1.00 84.50 203 SER A C 1
ATOM 1598 O O . SER A 1 203 ? 23.195 1.664 -6.783 1.00 84.50 203 SER A O 1
ATOM 1600 N N . GLN A 1 204 ? 20.955 1.487 -6.779 1.00 80.62 204 GLN A N 1
ATOM 1601 C CA . GLN A 1 204 ? 20.897 0.696 -8.005 1.00 80.62 204 GLN A CA 1
ATOM 1602 C C . GLN A 1 204 ? 21.299 1.494 -9.252 1.00 80.62 204 GLN A C 1
ATOM 1604 O O . GLN A 1 204 ? 21.928 0.922 -10.138 1.00 80.62 204 GLN A O 1
ATOM 1609 N N . MET A 1 205 ? 21.000 2.791 -9.344 1.00 76.88 205 MET A N 1
ATOM 1610 C CA . MET A 1 205 ? 21.497 3.642 -10.435 1.00 76.88 205 MET A CA 1
ATOM 1611 C C . MET A 1 205 ? 23.007 3.886 -10.325 1.00 76.88 205 MET A C 1
ATOM 1613 O O . MET A 1 205 ? 23.738 3.741 -11.304 1.00 76.88 205 MET A O 1
ATOM 1617 N N . TRP A 1 206 ? 23.503 4.204 -9.130 1.00 75.38 206 TRP A N 1
ATOM 1618 C CA . TRP A 1 206 ? 24.923 4.455 -8.899 1.00 75.38 206 TRP A CA 1
ATOM 1619 C C . TRP A 1 206 ? 25.780 3.229 -9.217 1.00 75.38 206 TRP A C 1
ATOM 1621 O O . TRP A 1 206 ? 26.776 3.336 -9.928 1.00 75.38 206 TRP A O 1
ATOM 1631 N N . GLY A 1 207 ? 25.336 2.041 -8.795 1.00 75.06 207 GLY A N 1
ATOM 1632 C CA . GLY A 1 207 ? 26.009 0.784 -9.120 1.00 75.06 207 GLY A CA 1
ATOM 1633 C C . GLY A 1 207 ? 26.024 0.446 -10.617 1.00 75.06 207 GLY A C 1
ATOM 1634 O O . GLY A 1 207 ? 26.688 -0.501 -11.024 1.00 75.06 207 GLY A O 1
ATOM 1635 N N . PHE A 1 208 ? 25.231 1.127 -11.449 1.00 69.38 208 PHE A N 1
ATOM 1636 C CA . PHE A 1 208 ? 25.282 0.995 -12.910 1.00 69.38 208 PHE A CA 1
ATOM 1637 C C . PHE A 1 208 ? 26.331 1.941 -13.491 1.00 69.38 208 PHE A C 1
ATOM 1639 O O . PHE A 1 208 ? 27.205 1.511 -14.240 1.00 69.38 208 PHE A O 1
ATOM 1646 N N . ILE A 1 209 ? 26.296 3.207 -13.070 1.00 73.69 209 ILE A N 1
ATOM 1647 C CA . ILE A 1 209 ? 27.278 4.220 -13.471 1.00 73.69 209 ILE A CA 1
ATOM 1648 C C . ILE A 1 209 ? 28.696 3.757 -13.119 1.00 73.69 209 ILE A C 1
ATOM 1650 O O . ILE A 1 209 ? 29.589 3.821 -13.960 1.00 73.69 209 ILE A O 1
ATOM 1654 N N . SER A 1 210 ? 28.901 3.213 -11.915 1.00 74.50 210 SER A N 1
ATOM 1655 C CA . SER A 1 210 ? 30.209 2.712 -11.486 1.00 74.50 210 SER A CA 1
ATOM 1656 C C . SER A 1 210 ? 30.712 1.543 -12.340 1.00 74.50 210 SER A C 1
ATOM 1658 O O . SER A 1 210 ? 31.904 1.455 -12.611 1.00 74.50 210 SER A O 1
ATOM 1660 N N . GLN A 1 211 ? 29.822 0.651 -12.791 1.00 71.69 211 GLN A N 1
ATOM 1661 C CA . GLN A 1 211 ? 30.189 -0.464 -13.672 1.00 71.69 211 GLN A CA 1
ATOM 1662 C C . GLN A 1 211 ? 30.613 0.028 -15.058 1.00 71.69 211 GLN A C 1
ATOM 1664 O O . GLN A 1 211 ? 31.616 -0.448 -15.582 1.00 71.69 211 GLN A O 1
ATOM 1669 N N . ILE A 1 212 ? 29.900 1.011 -15.617 1.00 69.62 212 ILE A N 1
ATOM 1670 C CA . ILE A 1 212 ? 30.272 1.628 -16.895 1.00 69.62 212 ILE A CA 1
ATOM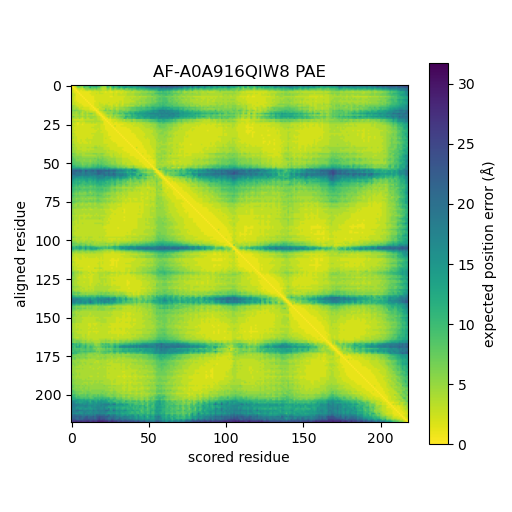 1671 C C . ILE A 1 212 ? 31.634 2.309 -16.781 1.00 69.62 212 ILE A C 1
ATOM 1673 O O . ILE A 1 212 ? 32.510 2.052 -17.602 1.00 69.62 212 ILE A O 1
ATOM 1677 N N . LEU A 1 213 ? 31.833 3.142 -15.757 1.00 73.25 213 LEU A N 1
ATOM 1678 C CA . LEU A 1 213 ? 33.096 3.854 -15.564 1.00 73.25 213 LEU A CA 1
ATOM 1679 C C . LEU A 1 213 ? 34.273 2.883 -15.422 1.00 73.25 213 LEU A C 1
ATOM 1681 O O . LEU A 1 213 ? 35.286 3.062 -16.092 1.00 73.25 213 LEU A O 1
ATOM 1685 N N . ASN A 1 214 ? 34.113 1.813 -14.641 1.00 75.62 214 ASN A N 1
ATOM 1686 C CA . ASN A 1 214 ? 35.150 0.792 -14.495 1.00 75.62 214 ASN A CA 1
ATOM 1687 C C . ASN A 1 214 ? 35.424 0.028 -15.799 1.00 75.62 214 ASN A C 1
ATOM 1689 O O . ASN A 1 214 ? 36.554 -0.377 -16.014 1.00 75.62 214 ASN A O 1
ATOM 1693 N N . SER A 1 215 ? 34.427 -0.158 -16.672 1.00 68.50 215 SER A N 1
ATOM 1694 C CA . SER A 1 215 ? 34.622 -0.805 -17.981 1.00 68.50 215 SER A CA 1
ATOM 1695 C C . SER A 1 215 ? 35.246 0.098 -19.053 1.00 68.50 215 SER A C 1
ATOM 1697 O O . SER A 1 215 ? 35.723 -0.404 -20.064 1.00 68.50 215 SER A O 1
ATOM 1699 N N . LEU A 1 216 ? 35.197 1.423 -18.867 1.00 67.44 216 LEU A N 1
ATOM 1700 C CA . LEU A 1 216 ? 35.748 2.406 -19.808 1.00 67.44 216 LEU A CA 1
ATOM 1701 C C . LEU A 1 216 ? 37.163 2.861 -19.429 1.00 67.44 216 LEU A C 1
ATOM 1703 O O . LEU A 1 216 ? 37.920 3.265 -20.309 1.00 67.44 216 LEU A O 1
ATOM 1707 N N . PHE A 1 217 ? 37.497 2.840 -18.136 1.00 72.25 217 PHE A N 1
ATOM 1708 C CA . PHE A 1 217 ? 38.753 3.380 -17.599 1.00 72.25 217 PHE A CA 1
ATOM 1709 C C . PHE A 1 217 ? 39.615 2.354 -16.844 1.00 72.25 217 PHE A C 1
ATOM 1711 O O . PHE A 1 217 ? 40.662 2.733 -16.318 1.00 72.25 217 PHE A O 1
ATOM 1718 N N . GLY A 1 218 ? 39.187 1.091 -16.769 1.00 49.50 218 GLY A N 1
ATOM 1719 C CA . GLY A 1 218 ? 39.950 -0.038 -16.223 1.00 49.50 218 GLY A CA 1
ATOM 1720 C C . GLY A 1 218 ? 40.232 -1.076 -17.296 1.00 49.50 218 GLY A C 1
ATOM 1721 O O . GLY A 1 218 ? 41.311 -1.699 -17.210 1.00 49.50 218 GLY A O 1
#

Radius of gyration: 20.83 Å; Cα contacts (8 Å, |Δi|>4): 240; chains: 1; bounding box: 62×30×60 Å

Mean predicted aligned error: 6.08 Å

pLDDT: mean 87.27, std 7.89, range [49.5, 96.94]

Sequence (218 aa):
MIINYWNWLLHAWKKPGEYVHGKSWYGILTLFIENLLVLLGLAIGLTGIVNKYYNINDMNSTMNMMYSSSVLRIHSLLIYVMLYLCFADFLIIGAAYLGYRYSHNSEIKFSNYVNRVAQYSSYNLFISLVLFLSFLGMGSLTLLVAVCLCLSILLLIVSANAPILMDSVGVVQDRLIGTIFSTTAAALVIVLTVGLVFSTAYSQMWGFISQILNSLFG

Secondary structure (DSSP, 8-state):
-PPPHHHHHHHHHH-TTS-----TTHHHHHHHHHHHHHHHHHHHHHHHHHHHHHTGGG--HHHHHHHHHHHHHHHHHHHHHHHHHHHHHHHHHHHHHHHHHHHB-----HHHHHHHHHHHGGGHHHHHHHHHHHHHHH-S--HHHHHHHHHHHHHHHHHHHHHHHH--TTB-S-HHHHHHHHHHHHHHHHHHHHHHHHHHHHHHHHHHHHHHHHHHH-

Organism: NCBI:txid2201249

Solvent-accessible surface area (backbone atoms only — not comparable to full-atom values): 11297 Å² total; per-residue (Å²): 128,76,52,55,68,68,62,46,51,54,42,19,66,77,38,38,86,63,84,71,66,58,61,64,56,53,17,60,50,50,54,49,51,30,51,49,32,42,49,53,15,49,50,44,15,54,50,33,46,52,47,63,73,59,41,74,92,75,53,51,76,70,51,49,52,52,48,54,53,51,54,54,49,50,55,53,53,48,54,53,47,54,52,45,51,57,49,42,53,52,51,35,44,48,37,20,49,53,16,30,52,64,14,20,77,61,88,76,51,67,46,58,51,44,32,51,24,36,24,49,28,39,63,38,46,55,45,20,48,51,3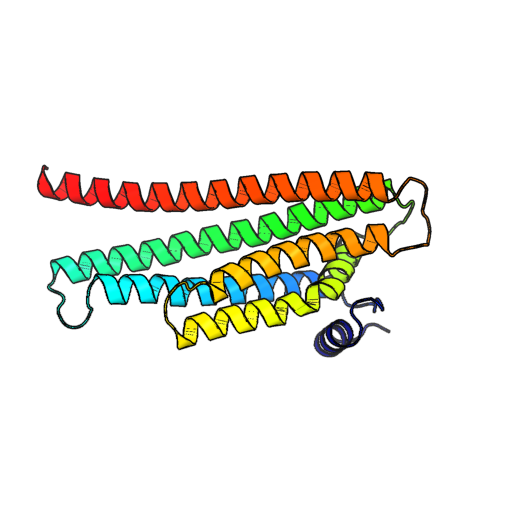8,25,51,48,15,71,77,64,32,42,90,45,74,66,49,55,52,41,55,53,50,43,55,52,41,47,54,51,17,37,40,41,65,46,70,68,56,80,75,50,67,76,43,63,43,64,59,20,44,53,52,17,53,53,50,34,51,52,46,49,54,50,46,52,51,50,52,52,50,53,52,47,52,58,51,50,61,46,55,53,51,53,51,48,71,74,77,105